Protein AF-A0A2D6BMV2-F1 (afdb_monomer_lite)

Radius of gyration: 18.91 Å; chains: 1; bounding box: 47×39×54 Å

Structure (mmCIF, N/CA/C/O backbone):
data_AF-A0A2D6BMV2-F1
#
_entry.id   AF-A0A2D6BMV2-F1
#
loop_
_atom_site.group_PDB
_atom_site.id
_atom_site.type_symbol
_atom_site.label_atom_id
_atom_site.label_alt_id
_atom_site.label_comp_id
_atom_site.label_asym_id
_atom_site.label_entity_id
_atom_site.label_seq_id
_atom_site.pdbx_PDB_ins_code
_atom_site.Cartn_x
_atom_site.Cartn_y
_atom_site.Cartn_z
_atom_site.occupancy
_atom_site.B_iso_or_equiv
_atom_site.auth_seq_id
_atom_site.auth_comp_id
_atom_site.auth_asym_id
_atom_site.auth_atom_id
_atom_site.pdbx_PDB_model_num
ATOM 1 N N . GLY A 1 1 ? 9.378 6.568 17.023 1.00 43.62 1 GLY A N 1
ATOM 2 C CA . GLY A 1 1 ? 9.542 7.477 15.871 1.00 43.62 1 GLY A CA 1
ATOM 3 C C . GLY A 1 1 ? 8.649 6.983 14.757 1.00 43.62 1 GLY A C 1
ATOM 4 O O . GLY A 1 1 ? 8.455 5.781 14.683 1.00 43.62 1 GLY A O 1
ATOM 5 N N . ARG A 1 2 ? 8.070 7.875 13.949 1.00 61.19 2 ARG A N 1
ATOM 6 C CA . ARG A 1 2 ? 7.284 7.485 12.769 1.00 61.19 2 ARG A CA 1
ATOM 7 C C . ARG A 1 2 ? 8.249 7.359 11.594 1.00 61.19 2 ARG A C 1
ATOM 9 O O . ARG A 1 2 ? 8.767 8.367 11.129 1.00 61.19 2 ARG A O 1
ATOM 16 N N . VAL A 1 3 ? 8.564 6.134 11.198 1.00 57.06 3 VAL A N 1
ATOM 17 C CA . VAL A 1 3 ? 9.400 5.813 10.037 1.00 57.06 3 VAL A CA 1
ATOM 18 C C . VAL A 1 3 ? 8.526 5.338 8.877 1.00 57.06 3 VAL A C 1
ATOM 20 O O . VAL A 1 3 ? 7.825 4.341 8.994 1.00 57.06 3 VAL A O 1
ATOM 23 N N . VAL A 1 4 ? 8.571 6.042 7.753 1.00 62.09 4 VAL A N 1
ATOM 24 C CA . VAL A 1 4 ? 8.288 5.435 6.449 1.00 62.09 4 VAL A CA 1
ATOM 25 C C . VAL A 1 4 ? 9.655 5.241 5.818 1.00 62.09 4 VAL A C 1
ATOM 27 O O . VAL A 1 4 ? 10.424 6.199 5.716 1.00 62.09 4 VAL A O 1
ATOM 30 N N . GLY A 1 5 ? 9.994 3.998 5.508 1.00 63.62 5 GLY A N 1
ATOM 31 C CA . GLY A 1 5 ? 11.299 3.630 4.977 1.00 63.62 5 GLY A CA 1
ATOM 32 C C . GLY A 1 5 ? 11.117 2.851 3.691 1.00 63.62 5 GLY A C 1
ATOM 33 O O . GLY A 1 5 ? 10.251 1.984 3.610 1.00 63.62 5 GLY A O 1
ATOM 34 N N . GLY A 1 6 ? 11.926 3.161 2.689 1.00 76.69 6 GLY A N 1
ATOM 35 C CA . GLY A 1 6 ? 11.879 2.446 1.431 1.00 76.69 6 GLY A CA 1
ATOM 36 C C . GLY A 1 6 ? 13.080 2.733 0.551 1.00 76.69 6 GLY A C 1
ATOM 37 O O . GLY A 1 6 ? 13.822 3.695 0.761 1.00 76.69 6 GLY A O 1
ATOM 38 N N . GLN A 1 7 ? 13.262 1.867 -0.432 1.00 82.38 7 GLN A N 1
ATOM 39 C CA . GLN A 1 7 ? 14.194 2.019 -1.534 1.00 82.38 7 GLN A CA 1
ATOM 40 C C . GLN A 1 7 ? 13.343 2.276 -2.781 1.00 82.38 7 GLN A C 1
ATOM 42 O O . GLN A 1 7 ? 12.650 1.381 -3.258 1.00 82.38 7 GLN A O 1
ATOM 47 N N . GLY A 1 8 ? 13.303 3.534 -3.230 1.00 87.06 8 GLY A N 1
ATOM 48 C CA . GLY A 1 8 ? 12.463 3.988 -4.347 1.00 87.06 8 GLY A CA 1
ATOM 49 C C . GLY A 1 8 ? 10.998 4.258 -3.975 1.00 87.06 8 GLY A C 1
ATOM 50 O O . GLY A 1 8 ? 10.465 5.298 -4.352 1.00 87.06 8 GLY A O 1
ATOM 51 N N . ILE A 1 9 ? 10.365 3.378 -3.197 1.00 93.50 9 ILE A N 1
ATOM 52 C CA . ILE A 1 9 ? 8.939 3.483 -2.850 1.00 93.50 9 ILE A CA 1
ATOM 53 C C . ILE A 1 9 ? 8.700 4.448 -1.683 1.00 93.50 9 ILE A C 1
ATOM 55 O O . ILE A 1 9 ? 9.350 4.377 -0.637 1.00 93.50 9 ILE A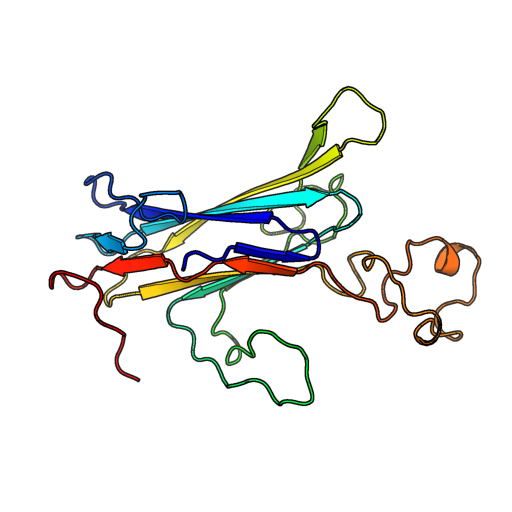 O 1
ATOM 59 N N . TYR A 1 10 ? 7.686 5.296 -1.839 1.00 93.81 10 TYR A N 1
ATOM 60 C CA . TYR A 1 10 ? 7.053 6.071 -0.783 1.00 93.81 10 TYR A CA 1
ATOM 61 C C . TYR A 1 10 ? 5.624 5.565 -0.556 1.00 93.81 10 TYR A C 1
ATOM 63 O O . TYR A 1 10 ? 4.769 5.685 -1.431 1.00 93.81 10 TYR A O 1
ATOM 71 N N . VAL A 1 11 ? 5.364 5.006 0.627 1.00 94.94 11 VAL A N 1
ATOM 72 C CA . VAL A 1 11 ? 4.049 4.483 1.017 1.00 94.94 11 VAL A CA 1
ATOM 73 C C . VAL A 1 11 ? 3.474 5.293 2.178 1.00 94.94 11 VAL A C 1
ATOM 75 O O . VAL A 1 11 ? 4.155 5.575 3.165 1.00 94.94 11 VAL A O 1
ATOM 78 N N . GLN A 1 12 ? 2.209 5.675 2.060 1.00 94.69 12 GLN A N 1
ATOM 79 C CA . GLN A 1 12 ? 1.428 6.310 3.115 1.00 94.69 12 GLN A CA 1
ATOM 80 C C . GLN A 1 12 ? 0.201 5.459 3.404 1.00 94.69 12 GLN A C 1
ATOM 82 O O . GLN A 1 12 ? -0.412 4.916 2.487 1.00 94.69 12 GLN A O 1
ATOM 87 N N . THR A 1 13 ? -0.177 5.380 4.674 1.00 96.56 13 THR A N 1
ATOM 88 C CA . THR A 1 13 ? -1.376 4.664 5.103 1.00 96.56 13 THR A CA 1
ATOM 89 C C . THR A 1 13 ? -2.216 5.513 6.037 1.00 96.56 13 THR A C 1
ATOM 91 O O . THR A 1 13 ? -1.688 6.342 6.791 1.00 96.56 13 THR A O 1
ATOM 94 N N . ARG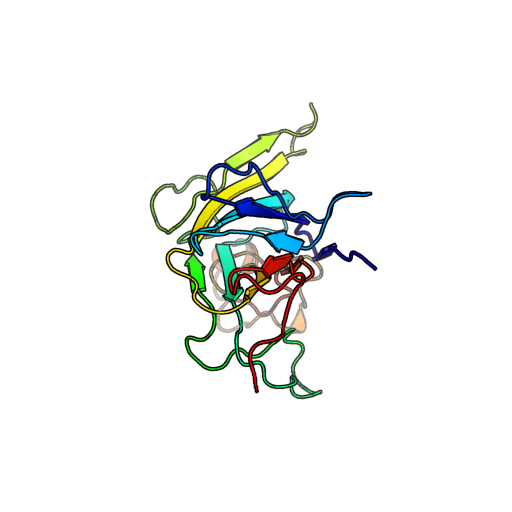 A 1 14 ? -3.530 5.293 5.983 1.00 97.81 14 ARG A N 1
ATOM 95 C CA . ARG A 1 14 ? -4.497 5.799 6.955 1.00 97.81 14 ARG A CA 1
ATOM 96 C C . ARG A 1 14 ? -5.486 4.698 7.315 1.00 97.81 14 ARG A C 1
ATOM 98 O O . ARG A 1 14 ? -5.904 3.954 6.435 1.00 97.81 14 ARG A O 1
ATOM 105 N N . LEU A 1 15 ? -5.891 4.629 8.577 1.00 97.81 15 LEU A N 1
ATOM 106 C CA . LEU A 1 15 ? -7.071 3.870 8.990 1.00 97.81 15 LEU A CA 1
ATOM 107 C C . LEU A 1 15 ? -8.219 4.841 9.224 1.00 97.81 15 LEU A C 1
ATOM 109 O O . LEU A 1 15 ? -8.039 5.830 9.935 1.00 97.81 15 LEU A O 1
ATOM 113 N N . LEU A 1 16 ? -9.383 4.555 8.652 1.00 98.25 16 LEU A N 1
ATOM 114 C CA . LEU A 1 16 ? -10.596 5.348 8.822 1.00 98.25 16 LEU A CA 1
ATOM 115 C C . LEU A 1 16 ? -11.663 4.522 9.539 1.00 98.25 16 LEU A C 1
ATOM 117 O O . LEU A 1 16 ? -12.031 3.450 9.061 1.00 98.25 16 LEU A O 1
ATOM 121 N N . ALA A 1 17 ? -12.192 5.023 10.655 1.00 97.50 17 ALA A N 1
ATOM 122 C CA . ALA A 1 17 ? -13.299 4.375 11.353 1.00 97.50 17 ALA A CA 1
ATOM 123 C C . ALA A 1 17 ? -14.597 4.456 10.535 1.00 97.50 17 ALA A C 1
ATOM 125 O O . ALA A 1 17 ? -14.988 5.526 10.065 1.00 97.50 17 ALA A O 1
ATOM 126 N N . GLN A 1 18 ? -15.303 3.329 10.425 1.00 97.38 18 GLN A N 1
ATOM 127 C CA . GLN A 1 18 ? -16.574 3.212 9.698 1.00 97.38 18 GLN A CA 1
ATOM 128 C C . GLN A 1 18 ? -17.793 3.212 10.639 1.00 97.38 18 GLN A C 1
ATOM 130 O O . GLN A 1 18 ? -18.875 2.744 10.283 1.00 97.38 18 GLN A O 1
ATOM 135 N N . ASP A 1 19 ? -17.643 3.719 11.862 1.00 95.00 19 ASP A N 1
ATOM 136 C CA . ASP A 1 19 ? -18.703 3.810 12.876 1.00 95.00 19 ASP A CA 1
ATOM 137 C C . ASP A 1 19 ? -19.396 5.184 12.931 1.00 95.00 19 ASP A C 1
ATOM 139 O O . ASP A 1 19 ? -20.270 5.421 13.763 1.00 95.00 19 ASP A O 1
ATOM 143 N N . GLY A 1 20 ? -19.026 6.092 12.024 1.00 94.94 20 GLY A N 1
ATOM 144 C CA . GLY A 1 20 ? -19.555 7.455 11.958 1.00 94.94 20 GLY A CA 1
ATOM 145 C C . GLY A 1 20 ? -18.856 8.453 12.886 1.00 94.94 20 GLY A C 1
ATOM 146 O O . GLY A 1 20 ? -19.209 9.632 12.859 1.00 94.94 20 GLY A O 1
ATOM 147 N N . SER A 1 21 ? -17.850 8.030 13.661 1.00 94.88 21 SER A N 1
ATOM 148 C CA . SER A 1 21 ? -17.039 8.927 14.500 1.00 94.88 21 SER A CA 1
ATOM 149 C C . SER A 1 21 ? -16.160 9.886 13.689 1.00 94.88 21 SER A C 1
ATOM 151 O O . SER A 1 21 ? -15.806 10.960 14.173 1.00 94.88 21 SER A O 1
ATOM 153 N N . GLY A 1 22 ? -15.796 9.498 12.461 1.00 95.12 22 GLY A N 1
ATOM 154 C CA . GLY A 1 22 ? -14.794 10.198 11.657 1.00 95.12 22 GLY A CA 1
ATOM 155 C C . GLY A 1 22 ? -13.364 10.031 12.183 1.00 95.12 22 GLY A C 1
ATOM 156 O O . GLY A 1 22 ? -12.501 10.835 11.835 1.00 95.12 22 GLY A O 1
ATOM 157 N N . GLY A 1 23 ? -13.115 9.029 13.036 1.00 96.44 23 GLY A N 1
ATOM 158 C CA . GLY A 1 23 ? -11.787 8.713 13.556 1.00 96.44 23 GLY A CA 1
ATOM 159 C C . GLY A 1 23 ? -10.799 8.355 12.445 1.00 96.44 23 GLY A C 1
ATOM 160 O O . GLY A 1 23 ? -11.143 7.634 11.506 1.00 96.44 23 GLY A O 1
ATOM 161 N N . ILE A 1 24 ? -9.570 8.869 12.554 1.00 97.69 24 ILE A N 1
ATOM 162 C CA . ILE A 1 24 ? -8.486 8.623 11.599 1.00 97.69 24 ILE A CA 1
ATOM 163 C C . ILE A 1 24 ? -7.189 8.346 12.360 1.00 97.69 24 ILE A C 1
ATOM 165 O O . ILE A 1 24 ? -6.798 9.136 13.224 1.00 97.69 24 ILE A O 1
ATOM 169 N N . ALA A 1 25 ? -6.501 7.272 11.980 1.00 97.00 25 ALA A N 1
ATOM 170 C CA . ALA A 1 25 ? -5.098 7.057 12.309 1.00 97.00 25 ALA A CA 1
ATOM 171 C C . ALA A 1 25 ? -4.229 7.235 11.060 1.00 97.00 25 ALA A C 1
ATOM 173 O O . ALA A 1 25 ? -4.577 6.743 9.991 1.00 97.00 25 ALA A O 1
ATOM 174 N N . ASP A 1 26 ? -3.091 7.914 11.185 1.00 95.69 26 ASP A N 1
ATOM 175 C CA . ASP A 1 26 ? -2.125 8.137 10.115 1.00 95.69 26 ASP A CA 1
ATOM 176 C C . ASP A 1 26 ? -0.696 8.380 10.646 1.00 95.69 26 ASP A C 1
ATOM 178 O O . ASP A 1 26 ? -0.424 8.467 11.848 1.00 95.69 26 ASP A O 1
ATOM 182 N N . LEU A 1 27 ? 0.256 8.487 9.716 1.00 91.94 27 LEU A N 1
ATOM 183 C CA . LEU A 1 27 ? 1.671 8.731 10.013 1.00 91.94 27 LEU A CA 1
ATOM 184 C C . LEU A 1 27 ? 2.108 10.190 9.794 1.00 91.94 27 LEU A C 1
ATOM 186 O O . LEU A 1 27 ? 3.309 10.470 9.770 1.00 91.94 27 LEU A O 1
ATOM 190 N N . THR A 1 28 ? 1.173 11.132 9.644 1.00 90.94 28 THR A N 1
ATOM 191 C CA . THR A 1 28 ? 1.490 12.556 9.449 1.00 90.94 28 THR A CA 1
ATOM 192 C C . THR A 1 28 ? 2.129 13.163 10.697 1.00 90.94 28 THR A C 1
ATOM 194 O O . THR A 1 28 ? 2.118 12.579 11.781 1.00 90.94 28 THR A O 1
ATOM 197 N N . LEU A 1 29 ? 2.719 14.354 10.584 1.00 88.00 29 LEU A N 1
ATOM 198 C CA . LEU A 1 29 ? 3.247 15.047 11.756 1.00 88.00 29 LEU A CA 1
ATOM 199 C C . LEU A 1 29 ? 2.086 15.502 12.655 1.00 88.00 29 LEU A C 1
ATOM 201 O O . LEU A 1 29 ? 1.315 16.376 12.276 1.00 88.00 29 LEU A O 1
ATOM 205 N N . GLY A 1 30 ? 1.989 14.931 13.857 1.00 88.44 30 GLY A N 1
ATOM 206 C CA . GLY A 1 30 ? 0.943 15.267 14.829 1.00 88.44 30 GLY A CA 1
ATOM 207 C C . GLY A 1 30 ? -0.350 14.450 14.716 1.00 88.44 30 GLY A C 1
ATOM 208 O O . GLY A 1 30 ? -1.177 14.559 15.615 1.00 88.44 30 GLY A O 1
ATOM 209 N N . GLY A 1 31 ? -0.506 13.599 13.691 1.00 89.88 31 GLY A N 1
ATOM 210 C CA . GLY A 1 31 ? -1.629 12.650 13.592 1.00 89.88 31 GLY A CA 1
ATOM 211 C C . GLY A 1 31 ? -1.638 11.605 14.716 1.00 89.88 31 GLY A C 1
ATOM 212 O O . GLY A 1 31 ? -0.653 11.486 15.446 1.00 89.88 31 GLY A O 1
ATOM 213 N N . SER A 1 32 ? -2.715 10.839 14.875 1.00 94.12 32 SER A N 1
ATOM 214 C CA . SER A 1 32 ? -2.753 9.679 15.784 1.00 94.12 32 SER A CA 1
ATOM 215 C C . SER A 1 32 ? -2.323 8.420 15.037 1.00 94.12 32 SER A C 1
ATOM 217 O O . SER A 1 32 ? -2.634 8.299 13.865 1.00 94.12 32 SER A O 1
ATOM 219 N N . THR A 1 33 ? -1.644 7.469 15.680 1.00 95.50 33 THR A N 1
ATOM 220 C CA . THR A 1 33 ? -1.449 6.123 15.095 1.00 95.50 33 THR A CA 1
ATOM 221 C C . THR A 1 33 ? -2.545 5.144 15.504 1.00 95.50 33 THR A C 1
ATOM 223 O O . THR A 1 33 ? -2.515 4.004 15.066 1.00 95.50 33 THR A O 1
ATOM 226 N N . ASP A 1 34 ? -3.473 5.582 16.347 1.00 95.81 34 ASP A N 1
ATOM 227 C CA . ASP A 1 34 ? -4.566 4.800 16.917 1.00 95.81 34 ASP A CA 1
ATOM 228 C C . ASP A 1 34 ? -5.902 5.400 16.459 1.00 95.81 34 ASP A C 1
ATOM 230 O O . ASP A 1 34 ? -6.064 6.631 16.472 1.00 95.81 34 ASP A O 1
ATOM 234 N N . VAL A 1 35 ? -6.817 4.542 16.014 1.00 96.62 35 VAL A N 1
ATOM 235 C CA . VAL A 1 35 ? -8.204 4.878 15.718 1.00 96.62 35 VAL A CA 1
ATOM 236 C C . VAL A 1 35 ? -9.138 3.951 16.490 1.00 96.62 35 VAL A C 1
ATOM 238 O O . VAL A 1 35 ? -9.043 2.731 16.391 1.00 96.62 35 VAL A O 1
ATOM 241 N N . THR A 1 36 ? -10.102 4.535 17.196 1.00 96.69 36 THR A N 1
ATOM 242 C CA . THR A 1 36 ? -11.185 3.775 17.823 1.00 96.69 36 THR A CA 1
ATOM 243 C C . THR A 1 36 ? -12.316 3.540 16.820 1.00 96.69 36 THR A C 1
ATOM 245 O O . THR A 1 36 ? -12.751 4.484 16.154 1.00 96.69 36 THR A O 1
ATOM 248 N N . SER A 1 37 ? -12.827 2.309 16.731 1.00 96.38 37 SER A N 1
ATOM 249 C CA . SER A 1 37 ? -14.023 1.969 15.951 1.00 96.38 37 SER A CA 1
ATOM 250 C C . SER A 1 37 ? -14.991 1.109 16.760 1.00 96.38 37 SER A C 1
ATOM 252 O O . SER A 1 37 ? -14.754 -0.065 17.032 1.00 96.38 37 SER A O 1
ATOM 254 N N . THR A 1 38 ? -16.137 1.688 17.109 1.00 95.44 38 THR A N 1
ATOM 255 C CA . THR A 1 38 ? -17.142 1.059 17.985 1.00 95.44 38 THR A CA 1
ATOM 256 C C . THR A 1 38 ? -17.950 -0.056 17.323 1.00 95.44 38 THR A C 1
ATOM 258 O O . THR A 1 38 ? -18.625 -0.819 18.013 1.00 95.44 38 THR A O 1
ATOM 261 N N . ASN A 1 39 ? -17.907 -0.164 15.993 1.00 95.12 39 ASN A N 1
ATOM 262 C CA . ASN A 1 39 ? -18.558 -1.241 15.245 1.00 95.12 39 ASN A CA 1
ATOM 263 C C . ASN A 1 39 ? -17.564 -2.270 14.682 1.00 95.12 39 ASN A C 1
ATOM 265 O O . ASN A 1 39 ? -17.981 -3.151 13.929 1.00 95.12 39 ASN A O 1
ATOM 269 N N . GLY A 1 40 ? -16.274 -2.148 15.019 1.00 95.25 40 GLY A N 1
ATOM 270 C CA . GLY A 1 40 ? -15.216 -3.037 14.541 1.00 95.25 40 GLY A CA 1
ATOM 271 C C . GLY A 1 40 ? -14.906 -2.913 13.049 1.00 95.25 40 GLY A C 1
ATOM 272 O O . GLY A 1 40 ? -14.216 -3.769 12.502 1.00 95.25 40 GLY A O 1
ATOM 273 N N . ASN A 1 41 ? -15.417 -1.886 12.366 1.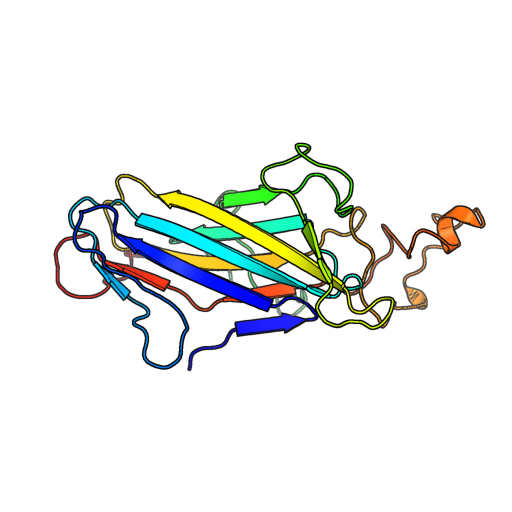00 97.56 41 ASN A N 1
ATOM 274 C CA . ASN A 1 41 ? -15.175 -1.677 10.942 1.00 97.56 41 ASN A CA 1
ATOM 275 C C . ASN A 1 41 ? -14.182 -0.529 10.738 1.00 97.56 41 ASN A C 1
ATOM 277 O O . ASN A 1 41 ? -14.376 0.575 11.265 1.00 97.56 41 ASN A O 1
ATOM 281 N N . VAL A 1 42 ? -13.145 -0.773 9.942 1.00 98.00 42 VAL A N 1
ATOM 282 C CA . VAL A 1 42 ? -12.163 0.234 9.529 1.00 98.00 42 VAL A CA 1
ATOM 283 C C . VAL A 1 42 ? -11.804 0.056 8.057 1.00 98.00 42 VAL A C 1
ATOM 285 O O . VAL A 1 42 ? -11.733 -1.067 7.563 1.00 98.00 42 VAL A O 1
ATOM 288 N N . ASP A 1 43 ? -11.533 1.160 7.372 1.00 98.50 43 ASP A N 1
ATOM 289 C CA . ASP A 1 43 ? -10.949 1.143 6.030 1.00 98.50 43 ASP A CA 1
ATOM 290 C C . ASP A 1 43 ? -9.457 1.458 6.127 1.00 98.50 43 ASP A C 1
ATOM 292 O O . ASP A 1 43 ? -9.075 2.481 6.699 1.00 98.50 43 ASP A O 1
ATOM 296 N N . LEU A 1 44 ? -8.613 0.599 5.556 1.00 98.44 44 LEU A N 1
ATOM 297 C CA . LEU A 1 44 ? -7.191 0.867 5.373 1.00 98.44 44 LEU A CA 1
ATOM 298 C C . LEU A 1 44 ? -6.977 1.494 3.995 1.00 98.44 44 LEU A C 1
ATOM 300 O O . LEU A 1 44 ? -7.005 0.812 2.973 1.00 98.44 44 LEU A O 1
ATOM 304 N N . GLU A 1 45 ? -6.751 2.802 3.976 1.00 98.50 45 GLU A N 1
ATOM 305 C CA . GLU A 1 45 ? -6.354 3.536 2.779 1.00 98.50 45 GLU A CA 1
ATOM 306 C C . GLU A 1 45 ? -4.833 3.477 2.632 1.00 98.50 45 GLU A C 1
ATOM 308 O O . GLU A 1 45 ? -4.091 3.850 3.544 1.00 98.50 45 GLU A O 1
ATOM 313 N N . ILE A 1 46 ? -4.371 3.021 1.474 1.00 98.25 46 ILE A N 1
ATOM 314 C CA . ILE A 1 46 ? -2.965 2.850 1.126 1.00 98.25 46 ILE A CA 1
ATOM 315 C C . ILE A 1 46 ? -2.695 3.691 -0.109 1.00 98.25 46 ILE A C 1
ATOM 317 O O . ILE A 1 46 ? -3.308 3.489 -1.154 1.00 98.25 46 ILE A O 1
ATOM 321 N N . ARG A 1 47 ? -1.743 4.612 -0.007 1.00 97.69 47 ARG A N 1
ATOM 322 C CA . ARG A 1 47 ? -1.240 5.372 -1.145 1.00 97.69 47 ARG A CA 1
ATOM 323 C C . ARG A 1 47 ? 0.212 5.022 -1.383 1.00 97.69 47 ARG A C 1
ATOM 325 O O . ARG A 1 47 ? 1.034 5.130 -0.473 1.00 97.69 47 ARG A O 1
ATOM 332 N N . VAL A 1 48 ? 0.530 4.669 -2.619 1.00 97.31 48 VAL A N 1
ATOM 333 C CA . VAL A 1 48 ? 1.891 4.324 -3.019 1.00 97.31 48 VAL A CA 1
ATOM 334 C C . VAL A 1 48 ? 2.339 5.247 -4.134 1.00 97.31 48 VAL A C 1
ATOM 336 O O . VAL A 1 48 ? 1.607 5.507 -5.087 1.00 97.31 48 VAL A O 1
ATOM 339 N N . GLN A 1 49 ? 3.562 5.743 -4.001 1.00 96.44 49 GLN A N 1
ATOM 340 C CA . GLN A 1 49 ? 4.256 6.506 -5.020 1.00 96.44 49 GLN A CA 1
ATOM 341 C C . GLN A 1 49 ? 5.651 5.935 -5.219 1.00 96.44 49 GLN A C 1
ATOM 343 O O . GLN A 1 49 ? 6.342 5.629 -4.250 1.00 96.44 49 GLN A O 1
ATOM 348 N N . ALA A 1 50 ? 6.096 5.845 -6.463 1.00 94.88 50 ALA A N 1
ATOM 349 C CA . ALA A 1 50 ? 7.458 5.438 -6.779 1.00 94.88 50 ALA A CA 1
ATOM 350 C C . ALA A 1 50 ? 7.939 6.152 -8.044 1.00 94.88 50 ALA A C 1
ATOM 352 O O . ALA A 1 50 ? 7.130 6.449 -8.921 1.00 94.88 50 ALA A O 1
ATOM 353 N N . PRO A 1 51 ? 9.235 6.452 -8.192 1.00 92.56 51 PRO A N 1
ATOM 354 C CA . PRO A 1 51 ? 9.760 6.825 -9.496 1.00 92.56 51 PRO A CA 1
ATOM 355 C C . PRO A 1 51 ? 9.592 5.656 -10.480 1.00 92.56 51 PRO A C 1
ATOM 357 O O . PRO A 1 51 ? 9.599 4.495 -10.079 1.00 92.56 51 PRO A O 1
ATOM 360 N N . THR A 1 52 ? 9.484 5.947 -11.776 1.00 91.88 52 THR A N 1
ATOM 361 C CA . THR A 1 52 ? 9.231 4.923 -12.812 1.00 91.88 52 THR A CA 1
ATOM 362 C C . THR A 1 52 ? 10.325 3.858 -12.940 1.00 91.88 52 THR A C 1
ATOM 364 O O . THR A 1 52 ? 10.058 2.780 -13.451 1.00 91.88 52 THR A O 1
ATOM 367 N N . TRP A 1 53 ? 11.539 4.118 -12.445 1.00 88.88 53 TRP A N 1
ATOM 368 C CA . TRP A 1 53 ? 12.634 3.139 -12.397 1.00 88.88 53 TRP A CA 1
ATOM 369 C C . TRP A 1 53 ? 12.582 2.194 -11.181 1.00 88.88 53 TRP A C 1
ATOM 371 O O . TRP A 1 53 ? 13.426 1.310 -11.065 1.00 88.88 53 TRP A O 1
ATOM 381 N N . ALA A 1 54 ? 11.628 2.385 -10.265 1.00 91.81 54 ALA A N 1
ATOM 382 C CA . ALA A 1 54 ? 11.408 1.569 -9.069 1.00 91.81 54 ALA A CA 1
ATOM 383 C C . ALA A 1 54 ? 9.977 1.005 -9.070 1.00 91.81 54 ALA A C 1
ATOM 385 O O . ALA A 1 54 ? 9.200 1.258 -8.147 1.00 91.81 54 ALA A O 1
ATOM 386 N N . ALA A 1 55 ? 9.621 0.289 -10.138 1.00 93.06 55 ALA A N 1
ATOM 387 C CA . ALA A 1 55 ? 8.285 -0.271 -10.323 1.00 93.06 55 ALA A CA 1
ATOM 388 C C . ALA A 1 55 ? 7.935 -1.326 -9.264 1.00 93.06 55 ALA A C 1
ATOM 390 O O . ALA A 1 55 ? 8.795 -2.075 -8.806 1.00 93.06 55 ALA A O 1
ATOM 391 N N . PHE A 1 56 ? 6.665 -1.379 -8.879 1.00 94.94 56 PHE A N 1
ATOM 392 C CA . PHE A 1 56 ? 6.144 -2.298 -7.874 1.00 94.94 56 PHE A CA 1
ATOM 393 C C . PHE A 1 56 ? 4.834 -2.901 -8.364 1.00 94.94 56 PHE A C 1
ATOM 395 O O . PHE A 1 56 ? 4.084 -2.229 -9.061 1.00 94.94 56 PHE A O 1
ATOM 402 N N . ASP A 1 57 ? 4.556 -4.128 -7.949 1.00 95.94 57 ASP A N 1
ATOM 403 C CA . ASP A 1 57 ? 3.367 -4.888 -8.348 1.00 95.94 57 ASP A CA 1
ATOM 404 C C . ASP A 1 57 ? 2.663 -5.548 -7.163 1.00 95.94 57 ASP A C 1
ATOM 406 O O . ASP A 1 57 ? 1.613 -6.157 -7.322 1.00 95.94 57 ASP A O 1
ATOM 410 N N . THR A 1 58 ? 3.229 -5.444 -5.959 1.00 95.81 58 THR A N 1
ATOM 411 C CA . THR A 1 58 ? 2.737 -6.178 -4.797 1.00 95.81 58 THR A CA 1
ATOM 412 C C . THR A 1 58 ? 2.547 -5.254 -3.605 1.00 95.81 58 THR A C 1
ATOM 414 O O . THR A 1 58 ? 3.477 -4.553 -3.194 1.00 95.81 58 THR A O 1
ATOM 417 N N . ILE A 1 59 ? 1.365 -5.315 -2.990 1.00 96.12 59 ILE A N 1
ATOM 418 C CA . ILE A 1 59 ? 1.060 -4.712 -1.688 1.00 96.12 59 ILE A CA 1
ATOM 419 C C . ILE A 1 59 ? 0.696 -5.838 -0.718 1.00 96.12 59 ILE A C 1
ATOM 421 O O . ILE A 1 59 ? -0.279 -6.555 -0.912 1.00 96.12 59 ILE A O 1
ATOM 425 N N . GLU A 1 60 ? 1.465 -5.984 0.353 1.00 94.38 60 GLU A N 1
ATOM 426 C CA . GLU A 1 60 ? 1.200 -6.925 1.437 1.00 94.38 60 GLU A CA 1
ATOM 427 C C . GLU A 1 60 ? 0.700 -6.175 2.673 1.00 94.38 60 GLU A C 1
ATOM 429 O O . GLU A 1 60 ? 1.315 -5.209 3.134 1.00 94.38 60 GLU A O 1
ATOM 434 N N . ILE A 1 61 ? -0.407 -6.645 3.239 1.00 94.94 61 ILE A N 1
ATOM 435 C CA . ILE A 1 61 ? -1.054 -6.074 4.416 1.00 94.94 61 ILE A CA 1
ATOM 436 C C . ILE A 1 61 ? -1.012 -7.106 5.534 1.00 94.94 61 ILE A C 1
ATOM 438 O O . ILE A 1 61 ? -1.563 -8.203 5.426 1.00 94.94 61 ILE A O 1
ATOM 442 N N . TYR A 1 62 ? -0.373 -6.728 6.630 1.00 92.75 62 TYR A N 1
ATOM 443 C CA . TYR A 1 62 ? -0.206 -7.546 7.818 1.00 92.75 62 TYR A CA 1
ATOM 444 C C . TYR A 1 62 ? -1.154 -7.030 8.892 1.00 92.75 62 TYR A C 1
ATOM 446 O O . TYR A 1 62 ? -0.972 -5.910 9.365 1.00 92.75 62 TYR A O 1
ATOM 454 N N . ALA A 1 63 ? -2.138 -7.843 9.274 1.00 92.88 63 ALA A N 1
ATOM 455 C CA . ALA A 1 63 ? -3.116 -7.528 10.311 1.00 92.88 63 ALA A CA 1
ATOM 456 C C . ALA A 1 63 ? -3.021 -8.572 11.428 1.00 92.88 63 ALA A C 1
ATOM 458 O O . ALA A 1 63 ? -3.366 -9.733 11.208 1.00 92.88 63 ALA A O 1
ATOM 459 N N . ASN A 1 64 ? -2.488 -8.198 12.597 1.00 90.38 64 ASN A N 1
ATOM 460 C CA . ASN A 1 64 ? -2.187 -9.143 13.688 1.00 90.38 64 ASN A CA 1
ATOM 461 C C . ASN A 1 64 ? -1.401 -10.394 13.234 1.00 90.38 64 ASN A C 1
ATOM 463 O O . ASN A 1 64 ? -1.533 -11.482 13.794 1.00 90.38 64 ASN A O 1
ATOM 467 N N . ALA A 1 65 ? -0.584 -10.247 12.190 1.00 85.38 65 ALA A N 1
ATOM 468 C CA . ALA A 1 65 ? 0.080 -11.362 11.542 1.00 85.38 65 ALA A CA 1
ATOM 469 C C . ALA A 1 65 ? 1.179 -11.951 12.438 1.00 85.38 65 ALA A C 1
ATOM 471 O O . ALA A 1 65 ? 2.064 -11.236 12.914 1.00 85.38 65 ALA A O 1
ATOM 472 N N . ALA A 1 66 ? 1.180 -13.276 12.609 1.00 77.31 66 ALA A N 1
ATOM 473 C CA . ALA A 1 66 ? 2.316 -13.965 13.208 1.00 77.31 66 ALA A CA 1
ATOM 474 C C . ALA A 1 66 ? 3.553 -13.775 12.315 1.00 77.31 66 ALA A C 1
ATOM 476 O O . ALA A 1 66 ? 3.537 -14.133 11.131 1.00 77.31 66 ALA A O 1
ATOM 477 N N . THR A 1 67 ? 4.614 -13.210 12.889 1.00 67.38 67 THR A N 1
ATOM 478 C CA . THR A 1 67 ? 5.904 -13.016 12.221 1.00 67.38 67 THR A CA 1
ATOM 479 C C . THR A 1 67 ? 6.957 -13.890 12.889 1.00 67.38 67 THR A C 1
ATOM 481 O O . THR A 1 67 ? 7.000 -14.013 14.114 1.00 67.38 67 THR A O 1
ATOM 484 N N . THR A 1 68 ? 7.820 -14.514 12.092 1.00 64.75 68 THR A N 1
ATOM 485 C CA . THR A 1 68 ? 9.040 -15.137 12.614 1.00 64.75 68 THR A CA 1
ATOM 486 C C . THR A 1 68 ? 10.213 -14.181 12.419 1.00 64.75 68 THR A C 1
ATOM 488 O O . THR A 1 68 ? 10.340 -13.626 11.322 1.00 64.75 68 THR A O 1
ATOM 491 N N . PRO A 1 69 ? 11.082 -13.989 13.433 1.00 59.28 69 PRO A N 1
ATOM 492 C CA . PRO A 1 69 ? 12.328 -13.255 13.258 1.00 59.28 69 PRO A CA 1
ATOM 493 C C . PRO A 1 69 ? 13.093 -13.830 12.072 1.00 59.28 69 PRO A C 1
ATOM 495 O O . PRO A 1 69 ? 13.248 -15.048 11.962 1.00 59.28 69 PRO A O 1
ATOM 498 N N . VAL A 1 70 ? 13.520 -12.959 11.167 1.00 60.50 70 VAL A N 1
ATOM 499 C CA . VAL A 1 70 ? 14.177 -13.385 9.934 1.00 60.50 70 VAL A CA 1
ATOM 500 C C . VAL A 1 70 ? 15.554 -13.969 10.272 1.00 60.50 70 VAL A C 1
ATOM 502 O O . VAL A 1 70 ? 16.258 -13.468 11.152 1.00 60.50 70 VAL A O 1
ATOM 505 N N . ASP A 1 71 ? 15.913 -15.054 9.584 1.00 58.81 71 ASP A N 1
ATOM 506 C CA . ASP A 1 71 ? 17.253 -15.645 9.606 1.00 58.81 71 ASP A CA 1
ATOM 507 C C . ASP A 1 71 ? 18.302 -14.561 9.281 1.00 58.81 71 ASP A C 1
ATOM 509 O O . ASP A 1 71 ? 18.162 -13.895 8.255 1.00 58.81 71 ASP A O 1
ATOM 513 N N . PRO A 1 72 ? 19.363 -14.372 10.092 1.00 56.44 72 PRO A N 1
ATOM 514 C CA . PRO A 1 72 ? 20.416 -13.387 9.824 1.00 56.44 72 PRO A CA 1
ATOM 515 C C . PRO A 1 72 ? 21.105 -13.537 8.455 1.00 56.44 72 PRO A C 1
ATOM 517 O O . PRO A 1 72 ? 21.833 -12.632 8.048 1.00 56.44 72 PRO A O 1
ATOM 520 N N . LEU A 1 73 ? 20.907 -14.656 7.752 1.00 54.41 73 LEU A N 1
ATOM 521 C CA . LEU A 1 73 ? 21.420 -14.896 6.403 1.00 54.41 73 LEU A CA 1
ATOM 522 C C . LEU A 1 73 ? 20.481 -14.443 5.274 1.00 54.41 73 LEU A C 1
ATOM 524 O O . LEU A 1 73 ? 20.926 -14.388 4.130 1.00 54.41 73 LEU A O 1
ATOM 528 N N . ASN A 1 74 ? 19.220 -14.105 5.561 1.00 52.06 74 ASN A N 1
ATOM 529 C CA . ASN A 1 74 ? 18.241 -13.703 4.552 1.00 52.06 74 ASN A CA 1
ATOM 530 C C . ASN A 1 74 ? 17.747 -12.266 4.796 1.00 52.06 74 ASN A C 1
ATOM 532 O O . ASN A 1 74 ? 17.191 -11.984 5.851 1.00 52.06 74 ASN A O 1
ATOM 536 N N . PRO A 1 75 ? 17.882 -11.337 3.836 1.00 50.44 75 PRO A N 1
ATOM 537 C CA . PRO A 1 75 ? 17.523 -9.929 4.018 1.00 50.44 75 PRO A CA 1
ATOM 538 C C . PRO A 1 75 ? 16.016 -9.648 3.838 1.00 50.44 75 PRO A C 1
ATOM 540 O O . PRO A 1 75 ? 15.640 -8.599 3.315 1.00 50.44 75 PRO A O 1
ATOM 543 N N . TYR A 1 76 ? 15.132 -10.562 4.247 1.00 57.38 76 TYR A N 1
ATOM 544 C CA . TYR A 1 76 ? 13.690 -10.293 4.252 1.00 57.38 76 TYR A CA 1
ATOM 545 C C . TYR A 1 76 ? 13.320 -9.452 5.478 1.00 57.38 76 TYR A C 1
ATOM 547 O O . TYR A 1 76 ? 13.881 -9.633 6.553 1.00 57.38 76 TYR A O 1
ATOM 555 N N . LEU A 1 77 ? 12.382 -8.513 5.330 1.00 58.53 77 LEU A N 1
ATOM 556 C CA . LEU A 1 77 ? 11.965 -7.653 6.443 1.00 58.53 77 LEU A CA 1
ATOM 557 C C . LEU A 1 77 ? 11.134 -8.441 7.475 1.00 58.53 77 LEU A C 1
ATOM 559 O O . LEU A 1 77 ? 11.325 -8.284 8.678 1.00 58.53 77 LEU A O 1
ATOM 563 N N . PHE A 1 78 ? 10.263 -9.328 6.982 1.00 62.19 78 PHE A N 1
ATOM 564 C CA . PHE A 1 78 ? 9.468 -10.284 7.750 1.00 62.19 78 PHE A CA 1
ATOM 565 C C . PHE A 1 78 ? 9.274 -11.558 6.924 1.00 62.19 78 PHE A C 1
ATOM 567 O O . PHE A 1 78 ? 9.182 -11.494 5.699 1.00 62.19 78 PHE A O 1
ATOM 574 N N . VAL A 1 79 ? 9.174 -12.709 7.590 1.00 62.59 79 VAL A N 1
ATOM 575 C CA . VAL A 1 79 ? 8.589 -13.915 6.989 1.00 62.59 79 VAL A CA 1
ATOM 576 C C . VAL A 1 79 ? 7.220 -14.100 7.648 1.00 62.59 79 VAL A C 1
ATOM 578 O O . VAL A 1 79 ? 7.173 -14.523 8.810 1.00 62.59 79 VAL A O 1
ATOM 581 N N . PRO A 1 80 ? 6.110 -13.715 6.988 1.00 63.41 80 PRO A N 1
ATOM 582 C CA . PRO A 1 80 ? 4.789 -14.060 7.490 1.00 63.41 80 PRO A CA 1
ATOM 583 C C . PRO A 1 80 ? 4.651 -15.580 7.554 1.00 63.41 80 PRO A C 1
ATOM 585 O O . PRO A 1 80 ? 5.110 -16.297 6.660 1.00 63.41 80 PRO A O 1
ATOM 588 N N . ALA A 1 81 ? 3.968 -16.083 8.584 1.00 66.50 81 ALA A N 1
ATOM 589 C CA . ALA A 1 81 ? 3.383 -17.414 8.485 1.00 66.50 81 ALA A CA 1
ATOM 590 C C . ALA A 1 81 ? 2.539 -17.497 7.197 1.00 66.50 81 ALA A C 1
ATOM 592 O O . ALA A 1 81 ? 1.866 -16.536 6.829 1.00 66.50 81 ALA A O 1
ATOM 593 N N . ALA A 1 82 ? 2.581 -18.626 6.486 1.00 62.22 82 ALA A N 1
ATOM 594 C CA . ALA A 1 82 ? 1.853 -18.759 5.226 1.00 62.22 82 ALA A CA 1
ATOM 595 C C . ALA A 1 82 ? 0.369 -18.374 5.402 1.00 62.22 82 ALA A C 1
ATOM 597 O O . ALA A 1 82 ? -0.322 -18.938 6.251 1.00 62.22 82 ALA A O 1
ATOM 598 N N . GLY A 1 83 ? -0.096 -17.400 4.613 1.00 65.06 83 GLY A N 1
ATOM 599 C CA . GLY A 1 83 ? -1.466 -16.883 4.672 1.00 65.06 83 GLY A CA 1
ATOM 600 C C . GLY A 1 83 ? -1.756 -15.866 5.785 1.00 65.06 83 GLY A C 1
ATOM 601 O O . GLY A 1 83 ? -2.920 -15.527 5.972 1.00 65.06 83 GLY A O 1
ATOM 602 N N . SER A 1 84 ? -0.753 -15.371 6.522 1.00 77.19 84 SER A N 1
ATOM 603 C CA . SER A 1 84 ? -0.963 -14.351 7.566 1.00 77.19 84 SER A CA 1
ATOM 604 C C . SER A 1 84 ? -0.966 -12.907 7.054 1.00 77.19 84 SER A C 1
ATOM 606 O O . SER A 1 84 ? -1.276 -11.997 7.821 1.00 77.19 84 SER A O 1
ATOM 608 N N . ALA A 1 85 ? -0.657 -12.694 5.773 1.00 84.94 85 ALA A N 1
ATOM 609 C CA . ALA A 1 85 ? -0.773 -11.405 5.104 1.00 84.94 85 ALA A CA 1
ATOM 610 C C . ALA A 1 85 ? -1.833 -11.474 3.998 1.00 84.94 85 ALA A C 1
ATOM 612 O O . ALA A 1 85 ? -1.913 -12.463 3.264 1.00 84.94 85 ALA A O 1
ATOM 613 N N . GLN A 1 86 ? -2.618 -10.408 3.862 1.00 92.50 86 GLN A N 1
ATOM 614 C CA . GLN A 1 86 ? -3.413 -10.175 2.663 1.00 92.50 86 GLN A CA 1
ATOM 615 C C . GLN A 1 86 ? -2.488 -9.599 1.593 1.00 92.50 86 GLN A C 1
ATOM 617 O O . GLN A 1 86 ? -1.794 -8.616 1.840 1.00 92.50 86 GLN A O 1
ATOM 622 N N . VAL A 1 87 ? -2.469 -10.218 0.419 1.00 93.38 87 VAL A N 1
ATOM 623 C CA . VAL A 1 87 ? -1.626 -9.799 -0.702 1.00 93.38 87 VAL A CA 1
ATOM 624 C C . VAL A 1 87 ? -2.529 -9.259 -1.793 1.00 93.38 87 VAL A C 1
ATOM 626 O O . VAL A 1 87 ? -3.500 -9.919 -2.153 1.00 93.38 87 VAL A O 1
ATOM 629 N N . LEU A 1 88 ? -2.201 -8.070 -2.282 1.00 96.31 88 LEU A N 1
ATOM 630 C CA . LEU A 1 88 ? -2.773 -7.485 -3.481 1.00 96.31 88 LEU A CA 1
ATOM 631 C C . LEU A 1 88 ? -1.700 -7.492 -4.564 1.00 96.31 88 LEU A C 1
ATOM 633 O O . LEU A 1 88 ? -0.579 -7.034 -4.310 1.00 96.31 88 LEU A O 1
ATOM 637 N N . ALA A 1 89 ? -2.041 -8.003 -5.739 1.00 96.06 89 ALA A N 1
ATOM 638 C CA . ALA A 1 89 ? -1.154 -8.057 -6.893 1.00 96.06 89 ALA A CA 1
ATOM 639 C C . ALA A 1 89 ? -1.707 -7.189 -8.023 1.00 96.06 89 ALA A C 1
ATOM 641 O O . ALA A 1 89 ? -2.893 -7.253 -8.312 1.00 96.06 89 ALA A O 1
ATOM 642 N N . GLU A 1 90 ? -0.853 -6.398 -8.659 1.00 94.56 90 GLU A N 1
ATOM 643 C CA . GLU A 1 90 ? -1.190 -5.557 -9.814 1.00 94.56 90 GLU A CA 1
ATOM 644 C C . GLU A 1 90 ? -1.480 -6.408 -11.058 1.00 94.56 90 GLU A C 1
ATOM 646 O O . GLU A 1 90 ? -2.464 -6.174 -11.742 1.00 94.56 90 GLU A O 1
ATOM 651 N N . GLY A 1 91 ? -0.716 -7.490 -11.241 1.00 88.00 91 GLY A N 1
ATOM 652 C CA . GLY A 1 91 ? -0.834 -8.403 -12.381 1.00 88.00 91 GLY A CA 1
ATOM 653 C C . GLY A 1 91 ? 0.447 -8.417 -13.204 1.00 88.00 91 GLY A C 1
ATOM 654 O O . GLY A 1 91 ? 0.983 -9.495 -13.493 1.00 88.00 91 GLY A O 1
ATOM 655 N N . ASP A 1 92 ? 1.001 -7.238 -13.465 1.00 87.56 92 ASP A N 1
ATOM 656 C CA . ASP A 1 92 ? 2.322 -7.036 -14.032 1.00 87.56 92 ASP A CA 1
ATOM 657 C C . ASP A 1 92 ? 3.019 -5.811 -13.384 1.00 87.56 92 ASP A C 1
ATOM 659 O O . ASP A 1 92 ? 2.724 -5.427 -12.256 1.00 87.56 92 ASP A O 1
ATOM 663 N N . CYS A 1 93 ? 4.077 -5.279 -13.998 1.00 88.94 93 CYS A N 1
ATOM 664 C CA . CYS A 1 93 ? 4.746 -4.054 -13.528 1.00 88.94 93 CYS A CA 1
ATOM 665 C C . CYS A 1 93 ? 4.640 -2.925 -14.558 1.00 88.94 93 CYS A C 1
ATOM 667 O O . CYS A 1 93 ? 5.486 -2.022 -14.605 1.00 88.94 93 CYS A O 1
ATOM 669 N N . ASN A 1 94 ? 3.646 -3.003 -15.439 1.00 91.00 94 ASN A N 1
ATOM 670 C CA . ASN A 1 94 ? 3.469 -2.147 -16.592 1.00 91.00 94 ASN A CA 1
ATOM 671 C C . ASN A 1 94 ? 2.218 -1.268 -16.414 1.00 91.00 94 ASN A C 1
ATOM 673 O O . ASN A 1 94 ? 1.110 -1.701 -16.704 1.00 91.00 94 ASN A O 1
ATOM 677 N N . PRO A 1 95 ? 2.381 0.040 -16.136 1.00 90.88 95 PRO A N 1
ATOM 678 C CA . PRO A 1 95 ? 1.262 0.952 -15.867 1.00 90.88 95 PRO A CA 1
ATOM 679 C C . PRO A 1 95 ? 0.362 1.253 -17.086 1.00 90.88 95 PRO A C 1
ATOM 681 O O . PRO A 1 95 ? -0.473 2.157 -17.042 1.00 90.88 95 PRO A O 1
ATOM 684 N N . VAL A 1 96 ? 0.596 0.595 -18.224 1.00 92.50 96 VAL A N 1
ATOM 685 C CA . VAL A 1 96 ? -0.268 0.645 -19.411 1.00 92.50 96 VAL A CA 1
ATOM 686 C C . VAL A 1 96 ? -1.309 -0.476 -19.385 1.00 92.50 96 VAL A C 1
ATOM 688 O O . VAL A 1 96 ? -2.378 -0.311 -19.981 1.00 92.50 96 VAL A O 1
ATOM 691 N N . THR A 1 97 ? -0.998 -1.603 -18.744 1.00 91.06 97 THR A N 1
ATOM 692 C CA . THR A 1 97 ? -1.967 -2.667 -18.491 1.00 91.06 97 THR A CA 1
ATOM 693 C C . THR A 1 97 ? -2.899 -2.198 -17.375 1.00 91.06 97 THR A C 1
ATOM 695 O O . THR A 1 97 ? -2.477 -1.490 -16.467 1.00 91.06 97 THR A O 1
ATOM 698 N N . THR A 1 98 ? -4.197 -2.466 -17.508 1.00 92.19 98 THR A N 1
ATOM 699 C CA . THR A 1 98 ? -5.172 -2.152 -16.459 1.00 92.19 98 THR A CA 1
ATOM 700 C C . THR A 1 98 ? -6.179 -3.283 -16.316 1.00 92.19 98 THR A C 1
ATOM 702 O O . THR A 1 98 ? -6.578 -3.910 -17.307 1.00 92.19 98 THR A O 1
ATOM 705 N N . GLY A 1 99 ? -6.643 -3.509 -15.088 1.00 91.69 99 GLY A N 1
ATOM 706 C CA . GLY A 1 99 ? -7.643 -4.514 -14.736 1.00 91.69 99 GLY A CA 1
ATOM 707 C C . GLY A 1 99 ? -7.137 -5.957 -14.771 1.00 91.69 99 GLY A C 1
ATOM 708 O O . GLY A 1 99 ? -7.951 -6.875 -14.900 1.00 91.69 99 GLY A O 1
ATOM 709 N N . ASP A 1 100 ? -5.827 -6.169 -14.699 1.00 91.00 100 ASP A N 1
ATOM 710 C CA . ASP A 1 100 ? -5.164 -7.474 -14.660 1.00 91.00 100 ASP A CA 1
ATOM 711 C C . ASP A 1 100 ? -4.853 -7.979 -13.242 1.00 91.00 100 ASP A C 1
ATOM 713 O O . ASP A 1 100 ? -4.477 -9.144 -13.079 1.00 91.00 100 ASP A O 1
ATOM 717 N N . GLY A 1 101 ? -5.160 -7.178 -12.220 1.00 94.25 101 GLY A N 1
ATOM 718 C CA . GLY A 1 101 ? -5.073 -7.576 -10.819 1.00 94.25 101 GLY A CA 1
ATOM 719 C C . GLY A 1 101 ? -5.979 -6.779 -9.879 1.00 94.25 101 GLY A C 1
ATOM 720 O O . GLY A 1 101 ? -7.074 -6.341 -10.235 1.00 94.25 101 GLY A O 1
ATOM 721 N N . ASP A 1 102 ? -5.541 -6.665 -8.629 1.00 96.81 102 ASP A N 1
ATOM 722 C CA . ASP A 1 102 ? -6.263 -6.068 -7.504 1.00 96.81 102 ASP A CA 1
ATOM 723 C C . ASP A 1 102 ? -6.184 -4.531 -7.477 1.00 96.81 102 ASP A C 1
ATOM 725 O O . ASP A 1 102 ? -6.979 -3.877 -6.796 1.00 96.81 102 ASP A O 1
ATOM 729 N N . PHE A 1 103 ? -5.213 -3.945 -8.179 1.00 97.12 103 PHE A N 1
ATOM 730 C CA . PHE A 1 103 ? -5.038 -2.502 -8.325 1.00 97.12 103 PHE A CA 1
ATOM 731 C C . PHE A 1 103 ? -4.329 -2.178 -9.640 1.00 97.12 103 PHE A C 1
ATOM 733 O O . PHE A 1 103 ? -3.664 -3.039 -10.192 1.00 97.12 103 PHE A O 1
ATOM 740 N N . ASP A 1 104 ? -4.439 -0.924 -10.086 1.00 96.75 104 ASP A N 1
ATOM 741 C CA . ASP A 1 104 ? -3.750 -0.422 -11.278 1.00 96.75 104 ASP A CA 1
ATOM 742 C C . ASP A 1 104 ? -2.710 0.642 -10.895 1.00 96.75 104 ASP A C 1
ATOM 744 O O . ASP A 1 104 ? -2.893 1.409 -9.933 1.00 96.75 104 ASP A O 1
ATOM 748 N N . LEU A 1 105 ? -1.647 0.754 -11.690 1.00 96.38 105 LEU A N 1
ATOM 749 C CA . LEU A 1 105 ? -0.690 1.856 -11.612 1.00 96.38 105 LEU A CA 1
ATOM 750 C C . LEU A 1 105 ? -1.072 3.006 -12.548 1.00 96.38 105 LEU A C 1
ATOM 752 O O . LEU A 1 105 ? -1.459 2.817 -13.696 1.00 96.38 105 LEU A O 1
ATOM 756 N N . SER A 1 106 ? -0.874 4.241 -12.086 1.00 96.25 106 SER A N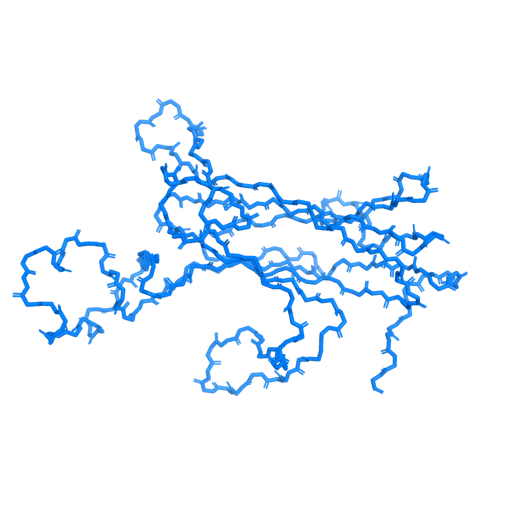 1
ATOM 757 C CA . SER A 1 106 ? -0.994 5.432 -12.930 1.00 96.25 106 SER A CA 1
ATOM 758 C C . SER A 1 106 ? 0.339 6.160 -13.063 1.00 96.25 106 SER A C 1
ATOM 760 O O . SER A 1 106 ? 1.093 6.288 -12.097 1.00 96.25 106 SER A O 1
ATOM 762 N N . VAL A 1 107 ? 0.631 6.671 -14.262 1.00 95.69 107 VAL A N 1
ATOM 763 C CA . VAL A 1 107 ? 1.803 7.522 -14.503 1.00 95.69 107 VAL A CA 1
ATOM 764 C C . VAL A 1 107 ? 1.418 8.984 -14.308 1.00 95.69 107 VAL A C 1
ATOM 766 O O . VAL A 1 107 ? 0.570 9.526 -15.019 1.00 95.69 107 VAL A O 1
ATOM 769 N N . VAL A 1 108 ? 2.068 9.645 -13.355 1.00 95.88 108 VAL A N 1
ATOM 770 C CA . VAL A 1 108 ? 1.843 11.051 -13.020 1.00 95.88 108 VAL A CA 1
ATOM 771 C C . VAL A 1 108 ? 3.095 11.859 -13.332 1.00 95.88 108 VAL A C 1
ATOM 773 O O . VAL A 1 108 ? 4.147 11.642 -12.730 1.00 95.88 108 VAL A O 1
ATOM 776 N N . ASN A 1 109 ? 2.966 12.847 -14.218 1.00 93.50 109 ASN A N 1
ATOM 777 C CA . ASN A 1 109 ? 4.025 13.819 -14.462 1.00 93.50 109 ASN A CA 1
ATOM 778 C C . ASN A 1 109 ? 4.137 14.777 -13.265 1.00 93.50 109 ASN A C 1
ATOM 780 O O . ASN A 1 109 ? 3.196 15.508 -12.948 1.00 93.50 109 ASN A O 1
ATOM 784 N N . VAL A 1 110 ? 5.277 14.760 -12.572 1.00 92.50 110 VAL A N 1
ATOM 785 C CA . VAL A 1 110 ? 5.484 15.545 -11.343 1.00 92.50 110 VAL A CA 1
ATOM 786 C C . VAL A 1 110 ? 6.128 16.906 -11.599 1.00 92.50 110 VAL A C 1
ATOM 788 O O . VAL A 1 110 ? 6.153 17.750 -10.704 1.00 92.50 110 VAL A O 1
ATOM 791 N N . HIS A 1 111 ? 6.660 17.131 -12.802 1.00 91.81 111 HIS A N 1
ATOM 792 C CA . HIS A 1 111 ? 7.305 18.379 -13.197 1.00 91.81 111 HIS A CA 1
ATOM 793 C C . HIS A 1 111 ? 7.346 18.498 -14.733 1.00 91.81 111 HIS A C 1
ATOM 795 O O . HIS A 1 111 ? 7.537 17.475 -15.388 1.00 91.81 111 HIS A O 1
ATOM 801 N N . PRO A 1 112 ? 7.278 19.710 -15.332 1.00 89.56 112 PRO A N 1
ATOM 802 C CA . PRO A 1 112 ? 7.340 19.926 -16.788 1.00 89.56 112 PRO A CA 1
ATOM 803 C C . PRO A 1 112 ? 8.743 19.694 -17.390 1.00 89.56 112 PRO A C 1
ATOM 805 O O . PRO A 1 112 ? 9.293 20.534 -18.100 1.00 89.56 112 PRO A O 1
ATOM 808 N N . VAL A 1 113 ? 9.359 18.561 -17.073 1.00 88.38 113 VAL A N 1
ATOM 809 C CA . VAL A 1 113 ? 10.598 18.051 -17.657 1.00 88.38 113 VAL A CA 1
ATOM 810 C C . VAL A 1 113 ? 10.311 16.631 -18.136 1.00 88.38 113 VAL A C 1
ATOM 812 O O . VAL A 1 113 ? 9.647 15.858 -17.450 1.00 88.38 113 VAL A O 1
ATOM 815 N N . SER A 1 114 ? 10.798 16.293 -19.328 1.00 86.31 114 SER A N 1
ATOM 816 C CA . SER A 1 114 ? 10.631 14.952 -19.895 1.00 86.31 114 SER A CA 1
ATOM 817 C C . SER A 1 114 ? 11.218 13.891 -18.962 1.00 86.31 114 SER A C 1
ATOM 819 O O . SER A 1 114 ? 12.366 14.021 -18.540 1.00 86.31 114 SER A O 1
ATOM 821 N N . GLY A 1 115 ? 10.447 12.842 -18.669 1.00 81.81 115 GLY A N 1
ATOM 822 C CA . GLY A 1 115 ? 10.858 11.751 -17.780 1.00 81.81 115 GLY A CA 1
ATOM 823 C C . GLY A 1 115 ? 10.762 12.068 -16.285 1.00 81.81 115 GLY A C 1
ATOM 824 O O . GLY A 1 115 ? 11.165 11.243 -15.469 1.00 81.81 115 GLY A O 1
ATOM 825 N N . ALA A 1 116 ? 10.230 13.233 -15.898 1.00 88.88 116 ALA A N 1
ATOM 826 C CA . ALA A 1 116 ? 9.896 13.541 -14.508 1.00 88.88 116 ALA A CA 1
ATOM 827 C C . ALA A 1 116 ? 8.532 12.938 -14.136 1.00 88.88 116 ALA A C 1
ATOM 829 O O . ALA A 1 116 ? 7.609 13.651 -13.737 1.00 88.88 116 ALA A O 1
ATOM 830 N N . ASP A 1 117 ? 8.411 11.626 -14.302 1.00 94.75 117 ASP A N 1
ATOM 831 C CA . ASP A 1 117 ? 7.188 10.872 -14.060 1.00 94.75 117 ASP A CA 1
ATOM 832 C C . ASP A 1 117 ? 7.334 9.997 -12.811 1.00 94.75 117 ASP A C 1
ATOM 834 O O . ASP A 1 117 ? 8.434 9.570 -12.441 1.00 94.75 117 ASP A O 1
ATOM 838 N N . ARG A 1 118 ? 6.211 9.723 -12.150 1.00 95.25 118 ARG A N 1
ATOM 839 C CA . ARG A 1 118 ? 6.118 8.754 -11.057 1.00 95.25 118 ARG A CA 1
ATOM 840 C C . ARG A 1 118 ? 4.963 7.794 -11.295 1.00 95.25 118 ARG A C 1
ATOM 842 O O . ARG A 1 118 ? 3.974 8.167 -11.918 1.00 95.25 118 ARG A O 1
ATOM 849 N N . LEU A 1 119 ? 5.077 6.609 -10.726 1.00 96.56 119 LEU A N 1
ATOM 850 C CA . LEU A 1 119 ? 3.973 5.691 -10.509 1.00 96.56 119 LEU A CA 1
ATOM 851 C C . LEU A 1 119 ? 3.187 6.158 -9.276 1.00 96.56 119 LEU A C 1
ATOM 853 O O . LEU A 1 119 ? 3.784 6.584 -8.281 1.00 96.56 119 LEU A O 1
ATOM 857 N N . ASP A 1 120 ? 1.863 6.116 -9.351 1.00 97.06 120 ASP A N 1
ATOM 858 C CA . ASP A 1 120 ? 0.937 6.483 -8.276 1.00 97.06 120 ASP A CA 1
ATOM 859 C C . ASP A 1 120 ? -0.223 5.475 -8.277 1.00 97.06 120 ASP A C 1
ATOM 861 O O . ASP A 1 120 ? -0.797 5.188 -9.331 1.00 97.06 120 ASP A O 1
ATOM 865 N N . THR A 1 121 ? -0.567 4.940 -7.109 1.00 97.88 121 THR A N 1
ATOM 866 C CA . THR A 1 121 ? -1.794 4.160 -6.910 1.00 97.88 121 THR A CA 1
ATOM 867 C C . THR A 1 121 ? -2.381 4.442 -5.532 1.00 97.88 121 THR A C 1
ATOM 869 O O . THR A 1 121 ? -1.682 4.856 -4.597 1.00 97.88 121 THR A O 1
ATOM 872 N N . THR A 1 122 ? -3.692 4.265 -5.408 1.00 98.00 122 THR A N 1
ATOM 873 C CA . THR A 1 122 ? -4.421 4.374 -4.144 1.00 98.00 122 THR A CA 1
ATOM 874 C C . THR A 1 122 ? -5.394 3.214 -4.040 1.00 98.00 122 THR A C 1
ATOM 876 O O . THR A 1 122 ? -6.238 3.034 -4.914 1.00 98.00 122 THR A O 1
ATOM 879 N N . VAL A 1 123 ? -5.291 2.462 -2.951 1.00 98.00 123 VAL A N 1
ATOM 880 C CA . VAL A 1 123 ? -6.133 1.303 -2.664 1.00 98.00 123 VAL A CA 1
ATOM 881 C C . VAL A 1 123 ? -6.823 1.514 -1.324 1.00 98.00 123 VAL A C 1
ATOM 883 O O . VAL A 1 123 ? -6.228 2.048 -0.390 1.00 98.00 123 VAL A O 1
ATOM 886 N N . VAL A 1 124 ? -8.080 1.091 -1.224 1.00 98.19 124 VAL A N 1
ATOM 887 C CA . VAL A 1 124 ? -8.826 1.067 0.036 1.00 98.19 124 VAL A CA 1
ATOM 888 C C . VAL A 1 124 ? -9.221 -0.371 0.324 1.00 98.19 124 VAL A C 1
ATOM 890 O O . VAL A 1 124 ? -9.921 -0.992 -0.474 1.00 98.19 124 VAL A O 1
ATOM 893 N N . VAL A 1 125 ? -8.767 -0.895 1.460 1.00 98.19 125 VAL A N 1
ATOM 894 C CA . VAL A 1 125 ? -9.056 -2.264 1.892 1.00 98.19 125 VAL A CA 1
ATOM 895 C C . VAL A 1 125 ? -9.965 -2.231 3.119 1.00 98.19 125 VAL A C 1
ATOM 897 O O . VAL A 1 125 ? -9.531 -1.757 4.173 1.00 98.19 125 VAL A O 1
ATOM 900 N N . PRO A 1 126 ? -11.212 -2.721 3.013 1.00 97.81 126 PRO A N 1
ATOM 901 C CA . PRO A 1 126 ? -12.128 -2.751 4.142 1.00 97.81 126 PRO A CA 1
ATOM 902 C C . PRO A 1 126 ? -11.810 -3.921 5.080 1.00 97.81 126 PRO A C 1
ATOM 904 O O . PRO A 1 126 ? -11.720 -5.073 4.652 1.00 97.81 126 PRO A O 1
ATOM 907 N N . PHE A 1 127 ? -11.730 -3.638 6.378 1.00 97.00 127 PHE A N 1
ATOM 908 C CA . PHE A 1 127 ? -11.696 -4.631 7.451 1.00 97.00 127 PHE A CA 1
ATOM 909 C C . PHE A 1 127 ? -12.987 -4.519 8.255 1.00 97.00 127 PHE A C 1
ATOM 911 O O . PHE A 1 127 ? -13.241 -3.509 8.910 1.00 97.00 127 PHE A O 1
ATOM 918 N N . VAL A 1 128 ? -13.823 -5.556 8.180 1.00 96.75 128 VAL A N 1
ATOM 919 C CA . VAL A 1 128 ? -15.167 -5.557 8.770 1.00 96.75 128 VAL A CA 1
ATOM 920 C C . VAL A 1 128 ? -15.282 -6.556 9.913 1.00 96.75 128 VAL A C 1
ATOM 922 O O . VAL A 1 128 ? -14.792 -7.681 9.822 1.00 96.75 128 VAL A O 1
ATOM 925 N N . GLY A 1 129 ? -15.981 -6.159 10.974 1.00 95.06 129 GLY A N 1
ATOM 926 C CA . GLY A 1 129 ? -16.291 -7.017 12.112 1.00 95.06 129 GLY A CA 1
ATOM 927 C C . GLY A 1 129 ? -15.067 -7.443 12.920 1.00 95.06 129 GLY A C 1
ATOM 928 O O . GLY A 1 129 ? -15.040 -8.570 13.415 1.00 95.06 129 GLY A O 1
ATOM 929 N N . LEU A 1 130 ? -14.059 -6.576 13.050 1.00 94.69 130 LEU A N 1
ATOM 930 C CA . LEU A 1 130 ? -12.945 -6.802 13.966 1.00 94.69 130 LEU A CA 1
ATOM 931 C C . LEU A 1 130 ? -13.485 -6.896 15.399 1.00 94.69 130 LEU A C 1
ATOM 933 O O . LEU A 1 130 ? -14.221 -6.027 15.858 1.00 94.69 130 LEU A O 1
ATOM 937 N N . THR A 1 131 ? -13.138 -7.977 16.093 1.00 93.25 131 THR A N 1
ATOM 938 C CA . THR A 1 131 ? -13.577 -8.248 17.475 1.00 93.25 131 THR A CA 1
ATOM 939 C C . THR A 1 131 ? -12.463 -8.091 18.500 1.00 93.25 131 THR A C 1
ATOM 941 O O . THR A 1 131 ? -12.699 -8.245 19.695 1.00 93.25 131 THR A O 1
ATOM 944 N N . GLN A 1 132 ? -11.248 -7.840 18.025 1.00 93.88 132 GLN A N 1
ATOM 945 C CA . GLN A 1 132 ? -10.059 -7.614 18.822 1.00 93.88 132 GLN A CA 1
ATOM 946 C C . GLN A 1 132 ? -9.282 -6.480 18.185 1.00 93.88 132 GLN A C 1
ATOM 948 O O . GLN A 1 132 ? -9.250 -6.340 16.955 1.00 93.88 132 GLN A O 1
ATOM 953 N N . ASP A 1 133 ? -8.616 -5.726 19.037 1.00 95.62 133 ASP A N 1
ATOM 954 C CA . ASP A 1 133 ? -7.671 -4.707 18.643 1.00 95.62 133 ASP A CA 1
ATOM 955 C C . ASP A 1 133 ? -6.673 -5.236 17.616 1.00 95.62 133 ASP A C 1
ATOM 957 O O . ASP A 1 133 ? -6.160 -6.357 17.704 1.00 95.62 133 ASP A O 1
ATOM 961 N N . THR A 1 134 ? -6.451 -4.451 16.567 1.00 95.06 134 THR A N 1
ATOM 962 C CA . THR A 1 134 ? -5.698 -4.904 15.398 1.00 95.06 134 THR A CA 1
ATOM 963 C C . THR A 1 134 ? -4.641 -3.896 15.001 1.00 95.06 134 THR A C 1
ATOM 965 O O . THR A 1 134 ? -4.936 -2.723 14.785 1.00 95.06 134 THR A O 1
ATOM 968 N N . TRP A 1 135 ? -3.396 -4.354 14.878 1.00 94.56 135 TRP A N 1
ATOM 969 C CA . TRP A 1 135 ? -2.335 -3.566 14.261 1.00 94.56 135 TRP A CA 1
ATOM 970 C C . TRP A 1 135 ? -2.225 -3.891 12.773 1.00 94.56 135 TRP A C 1
ATOM 972 O O . TRP A 1 135 ? -2.386 -5.043 12.374 1.00 94.56 135 TRP A O 1
ATOM 982 N N . PHE A 1 136 ? -1.897 -2.879 11.971 1.00 94.56 136 PHE A N 1
ATOM 983 C CA . PHE A 1 136 ? -1.760 -2.964 10.520 1.00 94.56 136 PHE A CA 1
ATOM 984 C C . PHE A 1 136 ? -0.395 -2.460 10.071 1.00 94.56 136 PHE A C 1
ATOM 986 O O . PHE A 1 136 ? -0.063 -1.299 10.309 1.00 94.56 136 PHE A O 1
ATOM 993 N N . VAL A 1 137 ? 0.373 -3.294 9.374 1.00 93.12 137 VAL A N 1
ATOM 994 C CA . VAL A 1 137 ? 1.610 -2.898 8.680 1.00 93.12 137 VAL A CA 1
ATOM 995 C C . VAL A 1 137 ? 1.437 -3.152 7.191 1.00 93.12 137 VAL A C 1
ATOM 997 O O . VAL A 1 137 ? 0.959 -4.213 6.798 1.00 93.12 137 VAL A O 1
ATOM 1000 N N . VAL A 1 138 ? 1.843 -2.187 6.367 1.00 94.31 138 VAL A N 1
ATOM 1001 C CA . VAL A 1 138 ? 1.829 -2.326 4.909 1.00 94.31 138 VAL A CA 1
ATOM 1002 C C . VAL A 1 138 ? 3.254 -2.400 4.395 1.00 94.31 138 VAL A C 1
ATOM 1004 O O . VAL A 1 138 ? 4.092 -1.562 4.737 1.00 94.31 138 VAL A O 1
ATOM 1007 N N . LEU A 1 139 ? 3.502 -3.395 3.553 1.00 92.56 139 LEU A N 1
ATOM 1008 C CA . LEU A 1 139 ? 4.718 -3.565 2.779 1.00 92.56 139 LEU A CA 1
ATOM 1009 C C . LEU A 1 139 ? 4.358 -3.482 1.298 1.00 92.56 139 LEU A C 1
ATOM 1011 O O . LEU A 1 139 ? 3.359 -4.035 0.860 1.00 92.56 139 LEU A O 1
ATOM 1015 N N . VAL A 1 140 ? 5.178 -2.791 0.523 1.00 94.56 140 VAL A N 1
ATOM 1016 C CA . VAL A 1 140 ? 5.030 -2.686 -0.927 1.00 94.56 140 VAL A CA 1
ATOM 1017 C C . VAL A 1 140 ? 6.339 -3.099 -1.568 1.00 94.56 140 VAL A C 1
ATOM 1019 O O . VAL A 1 140 ? 7.402 -2.690 -1.092 1.00 94.56 140 VAL A O 1
ATOM 1022 N N . LYS A 1 141 ? 6.284 -3.902 -2.628 1.00 92.44 141 LYS A N 1
ATOM 1023 C CA . LYS A 1 141 ? 7.476 -4.385 -3.327 1.00 92.44 141 LYS A CA 1
ATOM 1024 C C . LYS A 1 141 ? 7.226 -4.629 -4.812 1.00 92.44 141 LYS A C 1
ATOM 1026 O O . LYS A 1 141 ? 6.086 -4.815 -5.228 1.00 92.44 141 LYS A O 1
ATOM 1031 N N . GLY A 1 142 ? 8.307 -4.645 -5.585 1.00 91.88 142 GLY A N 1
ATOM 1032 C CA . GLY A 1 142 ? 8.313 -5.257 -6.915 1.00 91.88 142 GLY A CA 1
ATOM 1033 C C . GLY A 1 142 ? 8.684 -6.737 -6.841 1.00 91.88 142 GLY A C 1
ATOM 1034 O O . GLY A 1 142 ? 9.497 -7.129 -5.996 1.00 91.88 142 GLY A O 1
ATOM 1035 N N . SER A 1 143 ? 8.117 -7.547 -7.730 1.00 89.19 143 SER A N 1
ATOM 1036 C CA . SER A 1 143 ? 8.438 -8.971 -7.847 1.00 89.19 143 SER A CA 1
ATOM 1037 C C . SER A 1 143 ? 9.524 -9.223 -8.883 1.00 89.19 143 SER A C 1
ATOM 1039 O O . SER A 1 143 ? 9.484 -8.691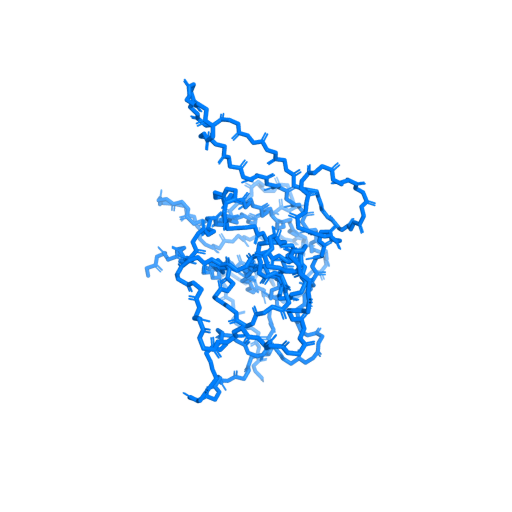 -9.993 1.00 89.19 143 SER A O 1
ATOM 1041 N N . ASP A 1 144 ? 10.494 -10.065 -8.528 1.00 81.69 144 ASP A N 1
ATOM 1042 C CA . ASP A 1 144 ? 11.477 -10.562 -9.492 1.00 81.69 144 ASP A CA 1
ATOM 1043 C C . ASP A 1 144 ? 10.773 -11.380 -10.592 1.00 81.69 144 ASP A C 1
ATOM 1045 O O . ASP A 1 144 ? 9.808 -12.101 -10.327 1.00 81.69 144 ASP A O 1
ATOM 1049 N N . GLY A 1 145 ? 11.228 -11.237 -11.835 1.00 81.12 145 GLY A N 1
ATOM 1050 C CA . GLY A 1 145 ? 10.600 -11.826 -13.024 1.00 81.12 145 GLY A CA 1
ATOM 1051 C C . GLY A 1 145 ? 9.400 -11.061 -13.594 1.00 81.12 145 GLY A C 1
ATOM 1052 O O . GLY A 1 145 ? 8.984 -11.379 -14.705 1.00 81.12 145 GLY A O 1
ATOM 1053 N N . SER A 1 146 ? 8.879 -10.053 -12.886 1.00 86.81 146 SER A N 1
ATOM 1054 C CA . SER A 1 146 ? 7.797 -9.171 -13.361 1.00 86.81 146 SER A CA 1
ATOM 1055 C C . SER A 1 146 ? 8.282 -7.724 -13.483 1.00 86.81 146 SER A C 1
ATOM 1057 O O . SER A 1 146 ? 8.194 -7.098 -14.539 1.00 86.81 146 SER A O 1
ATOM 1059 N N . CYS A 1 147 ? 8.891 -7.214 -12.413 1.00 88.81 147 CYS A N 1
ATOM 1060 C CA . CYS A 1 147 ? 9.440 -5.867 -12.342 1.00 88.81 147 CYS A CA 1
ATOM 1061 C C . CYS A 1 147 ? 10.925 -5.866 -12.712 1.00 88.81 147 CYS A C 1
ATOM 1063 O O . CYS A 1 147 ? 11.674 -6.780 -12.363 1.00 88.81 147 CYS A O 1
ATOM 1065 N N . SER A 1 148 ? 11.385 -4.785 -13.341 1.00 87.44 148 SER A N 1
ATOM 1066 C CA . SER A 1 148 ? 12.820 -4.533 -13.486 1.00 87.44 148 SER A CA 1
ATOM 1067 C C . SER A 1 148 ? 13.450 -4.211 -12.118 1.00 87.44 148 SER A C 1
ATOM 1069 O O . SER A 1 148 ? 12.881 -3.418 -11.358 1.00 87.44 148 SER A O 1
ATOM 1071 N N . PRO A 1 149 ? 14.628 -4.769 -11.787 1.00 85.25 149 PRO A N 1
ATOM 1072 C CA . PRO A 1 149 ? 15.335 -4.433 -10.557 1.00 85.25 149 PRO A CA 1
ATOM 1073 C C . PRO A 1 149 ? 15.877 -2.995 -10.572 1.00 85.25 149 PRO A C 1
ATOM 1075 O O . PRO A 1 149 ? 16.162 -2.412 -11.620 1.00 85.25 149 PRO A O 1
ATOM 1078 N N . MET A 1 150 ? 16.087 -2.424 -9.385 1.00 86.06 150 MET A N 1
ATOM 1079 C CA . MET A 1 150 ? 16.713 -1.112 -9.226 1.00 86.06 150 MET A CA 1
ATOM 1080 C C . MET A 1 150 ? 18.231 -1.173 -9.428 1.00 86.06 150 MET A C 1
ATOM 1082 O O . MET A 1 150 ? 18.892 -2.172 -9.141 1.00 86.06 150 MET A O 1
ATOM 1086 N N . PHE A 1 151 ? 18.810 -0.039 -9.829 1.00 74.25 151 PHE A N 1
ATOM 1087 C CA . PHE A 1 151 ? 20.259 0.151 -9.809 1.00 74.25 151 PHE A CA 1
ATOM 1088 C C . PHE A 1 151 ? 20.797 0.237 -8.357 1.00 74.25 151 PHE A C 1
ATOM 1090 O O . PHE A 1 151 ? 20.198 0.943 -7.542 1.00 74.25 151 PHE A O 1
ATOM 1097 N N . PRO A 1 152 ? 21.961 -0.367 -8.034 1.00 68.38 152 PRO A N 1
ATOM 1098 C CA . PRO A 1 152 ? 22.829 -1.134 -8.922 1.00 68.38 152 PRO A CA 1
ATOM 1099 C C . PRO A 1 152 ? 22.274 -2.527 -9.222 1.00 68.38 152 PRO A C 1
ATOM 1101 O O . PRO A 1 152 ? 21.922 -3.283 -8.322 1.00 68.38 152 PRO A O 1
ATOM 1104 N N . VAL A 1 153 ? 22.285 -2.874 -10.508 1.00 70.81 153 VAL A N 1
ATOM 1105 C CA . VAL A 1 153 ? 22.158 -4.263 -10.943 1.00 70.81 153 VAL A CA 1
ATOM 1106 C C . VAL A 1 153 ? 23.491 -4.944 -10.662 1.00 70.81 153 VAL A C 1
ATOM 1108 O O . VAL A 1 153 ? 24.536 -4.403 -11.031 1.00 70.81 153 VAL A O 1
ATOM 1111 N N . PHE A 1 154 ? 23.474 -6.101 -10.006 1.00 70.81 154 PHE A N 1
ATOM 1112 C CA . PHE A 1 154 ? 24.682 -6.874 -9.742 1.00 70.81 154 PHE A CA 1
ATOM 1113 C C . PHE A 1 154 ? 25.106 -7.602 -11.027 1.00 70.81 154 PHE A C 1
ATOM 1115 O O . PHE A 1 154 ? 24.431 -8.538 -11.445 1.00 70.81 154 PHE A O 1
ATOM 1122 N N . PRO A 1 155 ? 26.218 -7.219 -11.694 1.00 66.69 155 PRO A N 1
ATOM 1123 C CA . PRO A 1 155 ? 26.569 -7.810 -12.990 1.00 66.69 155 PRO A CA 1
ATOM 1124 C C . PRO A 1 155 ? 26.952 -9.292 -12.898 1.00 66.69 155 PRO A C 1
ATOM 1126 O O . PRO A 1 155 ? 26.919 -9.996 -13.902 1.00 66.69 155 PRO A O 1
ATOM 1129 N N . SER A 1 156 ? 27.346 -9.756 -11.706 1.00 66.50 156 SER A N 1
ATOM 1130 C CA . SER A 1 156 ? 27.595 -11.171 -11.410 1.00 66.50 156 SER A CA 1
ATOM 1131 C C . SER A 1 156 ? 26.337 -12.029 -11.461 1.00 66.50 156 SER A C 1
ATOM 1133 O O . SER A 1 156 ? 26.453 -13.246 -11.586 1.00 66.50 156 SER A O 1
ATOM 1135 N N . ASP A 1 157 ? 25.172 -11.394 -11.369 1.00 65.56 157 ASP A N 1
ATOM 1136 C CA . ASP A 1 157 ? 23.886 -12.058 -11.193 1.00 65.56 157 ASP A CA 1
ATOM 1137 C C . ASP A 1 157 ? 23.123 -12.157 -12.525 1.00 65.56 157 ASP A C 1
ATOM 1139 O O . ASP A 1 157 ? 22.030 -12.708 -12.567 1.00 65.56 157 ASP A O 1
ATOM 1143 N N . LEU A 1 158 ? 23.747 -11.696 -13.621 1.00 72.12 158 LEU A N 1
ATOM 1144 C CA . LEU A 1 158 ? 23.327 -11.959 -14.995 1.00 72.12 158 LEU A CA 1
ATOM 1145 C C . LEU A 1 158 ? 23.559 -13.432 -15.337 1.00 72.12 158 LEU A C 1
ATOM 1147 O O . LEU A 1 158 ? 24.693 -13.871 -15.581 1.00 72.12 158 LEU A O 1
ATOM 1151 N N . ALA A 1 159 ? 22.491 -14.215 -15.410 1.00 74.62 159 ALA A N 1
ATOM 1152 C CA . ALA A 1 159 ? 22.578 -15.604 -15.813 1.00 74.62 159 ALA A CA 1
ATOM 1153 C C . ALA A 1 159 ? 22.802 -15.697 -17.334 1.00 74.62 159 ALA A C 1
ATOM 1155 O O . ALA A 1 159 ? 21.926 -15.456 -18.162 1.00 74.62 159 ALA A O 1
ATOM 1156 N N . ALA A 1 160 ? 24.002 -16.119 -17.747 1.00 74.75 160 ALA A N 1
ATOM 1157 C CA . ALA A 1 160 ? 24.329 -16.288 -19.170 1.00 74.75 160 ALA A CA 1
ATOM 1158 C C . ALA A 1 160 ? 23.397 -17.286 -19.896 1.00 74.75 160 ALA A C 1
ATOM 1160 O O . ALA A 1 160 ? 23.246 -17.227 -21.114 1.00 74.75 160 ALA A O 1
ATOM 1161 N N . GLY A 1 161 ? 22.779 -18.208 -19.147 1.00 78.81 161 GLY A N 1
ATOM 1162 C CA . GLY A 1 161 ? 21.817 -19.180 -19.669 1.00 78.81 161 GLY A CA 1
ATOM 1163 C C . GLY A 1 161 ? 20.428 -18.604 -19.968 1.00 78.81 161 GLY A C 1
ATOM 1164 O O . GLY A 1 161 ? 19.766 -19.115 -20.870 1.00 78.81 161 GLY A O 1
ATOM 1165 N N . SER A 1 162 ? 19.994 -17.552 -19.266 1.00 75.94 162 SER A N 1
ATOM 1166 C CA . SER A 1 162 ? 18.757 -16.811 -19.561 1.00 75.94 162 SER A CA 1
ATOM 1167 C C . SER A 1 162 ? 18.996 -15.688 -20.571 1.00 75.94 162 SER A C 1
ATOM 1169 O O . SER A 1 162 ? 18.107 -15.395 -21.360 1.00 75.94 162 SER A O 1
ATOM 1171 N N . ASN A 1 163 ? 20.212 -15.142 -20.668 1.00 80.81 163 ASN A N 1
ATOM 1172 C CA . ASN A 1 163 ? 20.575 -14.024 -21.552 1.00 80.81 163 ASN A CA 1
ATOM 1173 C C . ASN A 1 163 ? 21.117 -14.450 -22.933 1.00 80.81 163 ASN A C 1
ATOM 1175 O O . ASN A 1 163 ? 22.218 -14.080 -23.341 1.00 80.81 163 ASN A O 1
ATOM 1179 N N . THR A 1 164 ? 20.355 -15.253 -23.679 1.00 87.81 164 THR A N 1
ATOM 1180 C CA . THR A 1 164 ? 20.814 -15.827 -24.966 1.00 87.81 164 THR A CA 1
ATOM 1181 C C . THR A 1 164 ? 20.583 -14.933 -26.187 1.00 87.81 164 THR A C 1
ATOM 1183 O O . THR A 1 164 ? 21.120 -15.211 -27.262 1.00 87.81 164 THR A O 1
ATOM 1186 N N . THR A 1 165 ? 19.798 -13.862 -26.049 1.00 85.88 165 THR A N 1
ATOM 1187 C CA . THR A 1 165 ? 19.466 -12.943 -27.147 1.00 85.88 165 THR A CA 1
ATOM 1188 C C . THR A 1 165 ? 19.689 -11.486 -26.749 1.00 85.88 165 THR A C 1
ATOM 1190 O O . THR A 1 165 ? 19.728 -11.154 -25.568 1.00 85.88 165 THR A O 1
ATOM 1193 N N . LEU A 1 166 ? 19.792 -10.591 -27.741 1.00 84.81 166 LEU A N 1
ATOM 1194 C CA . LEU A 1 166 ? 19.844 -9.148 -27.480 1.00 84.81 166 LEU A CA 1
ATOM 1195 C C . LEU A 1 166 ? 18.573 -8.645 -26.780 1.00 84.81 166 LEU A C 1
ATOM 1197 O O . LEU A 1 166 ? 18.665 -7.720 -25.987 1.00 84.81 166 LEU A O 1
ATOM 1201 N N . ALA A 1 167 ? 17.408 -9.241 -27.056 1.00 85.94 167 ALA A N 1
ATOM 1202 C CA . ALA A 1 167 ? 16.166 -8.846 -26.397 1.00 85.94 167 ALA A CA 1
ATOM 1203 C C . ALA A 1 167 ? 16.236 -9.092 -24.883 1.00 85.94 167 ALA A C 1
ATOM 1205 O O . ALA A 1 167 ? 15.865 -8.211 -24.122 1.00 85.94 167 ALA A O 1
ATOM 1206 N N . ASN A 1 168 ? 16.814 -10.222 -24.468 1.00 82.44 168 ASN A N 1
ATOM 1207 C CA . ASN A 1 168 ? 16.986 -10.575 -23.055 1.00 82.44 168 ASN A CA 1
ATOM 1208 C C . ASN A 1 168 ? 17.953 -9.607 -22.342 1.00 82.44 168 ASN A C 1
ATOM 1210 O O . ASN A 1 168 ? 17.814 -9.338 -21.166 1.00 82.44 168 ASN A O 1
ATOM 1214 N N . LEU A 1 169 ? 18.911 -9.017 -23.067 1.00 78.69 169 LEU A N 1
ATOM 1215 C CA . LEU A 1 169 ? 19.818 -8.004 -22.508 1.00 78.69 169 LEU A CA 1
ATOM 1216 C C . LEU A 1 169 ? 19.207 -6.591 -22.453 1.00 78.69 169 LEU A C 1
ATOM 1218 O O . LEU A 1 169 ? 19.821 -5.680 -21.896 1.00 78.69 169 LEU A O 1
ATOM 1222 N N . LEU A 1 170 ? 18.054 -6.373 -23.092 1.00 82.94 170 LEU A N 1
ATOM 1223 C CA . LEU A 1 170 ? 17.398 -5.068 -23.222 1.00 82.94 170 LEU A CA 1
ATOM 1224 C C . LEU A 1 170 ? 16.040 -5.002 -22.513 1.00 82.94 170 LEU A C 1
ATOM 1226 O O . LEU A 1 170 ? 15.406 -3.949 -22.540 1.00 82.94 170 LEU A O 1
ATOM 1230 N N . ASP A 1 171 ? 15.595 -6.085 -21.880 1.00 81.06 171 ASP A N 1
ATOM 1231 C CA . ASP A 1 171 ? 14.294 -6.183 -21.207 1.00 81.06 171 ASP A CA 1
ATOM 1232 C C . ASP A 1 171 ? 14.240 -5.472 -19.844 1.00 81.06 171 ASP A C 1
ATOM 1234 O O . ASP A 1 171 ? 13.230 -5.523 -19.150 1.00 81.06 171 ASP A O 1
ATOM 1238 N N . GLY A 1 172 ? 15.315 -4.777 -19.464 1.00 78.00 172 GLY A N 1
ATOM 1239 C CA . GLY A 1 172 ? 15.431 -4.150 -18.153 1.00 78.00 172 GLY A CA 1
ATOM 1240 C C . GLY A 1 172 ? 15.911 -5.107 -17.067 1.00 78.00 172 GLY A C 1
ATOM 1241 O O . GLY A 1 172 ? 15.765 -4.780 -15.893 1.00 78.00 172 GLY A O 1
ATOM 1242 N N . ASN A 1 173 ? 16.525 -6.234 -17.442 1.00 75.62 173 ASN A N 1
ATOM 1243 C CA . ASN A 1 173 ? 17.080 -7.229 -16.531 1.00 75.62 173 ASN A CA 1
ATOM 1244 C C . ASN A 1 173 ? 16.002 -7.959 -15.717 1.00 75.62 173 ASN A C 1
ATOM 1246 O O . ASN A 1 173 ? 16.169 -8.201 -14.521 1.00 75.62 173 ASN A O 1
ATOM 1250 N N . VAL A 1 174 ? 14.857 -8.225 -16.346 1.00 80.62 174 VAL A N 1
ATOM 1251 C CA . VAL A 1 174 ? 13.708 -8.861 -15.692 1.00 80.62 174 VAL A CA 1
ATOM 1252 C C . VAL A 1 174 ? 13.988 -10.351 -15.497 1.00 80.62 174 VAL A C 1
ATOM 1254 O O . VAL A 1 174 ? 14.400 -11.042 -16.423 1.00 80.62 174 VAL A O 1
ATOM 1257 N N . GLY A 1 175 ? 13.738 -10.863 -14.288 1.00 75.44 175 GLY A N 1
ATOM 1258 C CA . GLY A 1 175 ? 14.010 -12.268 -13.947 1.00 75.44 175 GLY A CA 1
ATOM 1259 C C . GLY A 1 175 ? 15.483 -12.559 -13.664 1.00 75.44 175 GLY A C 1
ATOM 1260 O O . GLY A 1 175 ? 15.899 -13.718 -13.649 1.00 75.44 175 GLY A O 1
ATOM 1261 N N . GLU A 1 176 ? 16.266 -11.508 -13.446 1.00 74.81 176 GLU A N 1
ATOM 1262 C CA . GLU A 1 176 ? 17.669 -11.564 -13.075 1.00 74.81 176 GLU A CA 1
ATOM 1263 C C . GLU A 1 176 ? 17.803 -11.011 -11.650 1.00 74.81 176 GLU A C 1
ATOM 1265 O O . GLU A 1 176 ? 17.233 -9.968 -11.321 1.00 74.81 176 GLU A O 1
ATOM 1270 N N . SER A 1 177 ? 18.559 -11.698 -10.789 1.00 67.25 177 SER A N 1
ATOM 1271 C CA . SER A 1 177 ? 18.612 -11.379 -9.358 1.00 67.25 177 SER A CA 1
ATOM 1272 C C . SER A 1 177 ? 19.177 -9.973 -9.117 1.00 67.25 177 SER A C 1
ATOM 1274 O O . SER A 1 177 ? 20.374 -9.721 -9.228 1.00 67.25 177 SER A O 1
ATOM 1276 N N . GLY A 1 178 ? 18.292 -9.031 -8.797 1.00 74.25 178 GLY A N 1
ATOM 1277 C CA . GLY A 1 178 ? 18.625 -7.637 -8.529 1.00 74.25 178 GLY A CA 1
ATOM 1278 C C . GLY A 1 178 ? 17.918 -7.100 -7.288 1.00 74.25 178 GLY A C 1
ATOM 1279 O O . GLY A 1 178 ? 17.122 -7.783 -6.644 1.00 74.25 178 GLY A O 1
ATOM 1280 N N . THR A 1 179 ? 18.227 -5.855 -6.917 1.00 82.50 179 THR A N 1
ATOM 1281 C CA . THR A 1 179 ? 17.571 -5.230 -5.761 1.00 82.50 179 THR A CA 1
ATOM 1282 C C . THR A 1 179 ? 16.191 -4.737 -6.170 1.00 82.50 179 THR A C 1
ATOM 1284 O O . THR A 1 179 ? 16.076 -3.766 -6.915 1.00 82.50 179 THR A O 1
ATOM 1287 N N . MET A 1 180 ? 15.141 -5.376 -5.664 1.00 87.62 180 MET A N 1
ATOM 1288 C CA . MET A 1 180 ? 13.770 -4.933 -5.911 1.00 87.62 180 MET A CA 1
ATOM 1289 C C . MET A 1 180 ? 13.411 -3.726 -5.038 1.00 87.62 180 MET A C 1
ATOM 1291 O O . MET A 1 180 ? 13.899 -3.611 -3.906 1.00 87.62 180 MET A O 1
ATOM 1295 N N . PRO A 1 181 ? 12.562 -2.811 -5.534 1.00 90.69 181 PRO A N 1
ATOM 1296 C CA . PRO A 1 181 ? 12.056 -1.727 -4.716 1.00 90.69 181 PRO A CA 1
ATOM 1297 C C . PRO A 1 181 ? 11.209 -2.281 -3.576 1.00 90.69 181 PRO A C 1
ATOM 1299 O O . PRO A 1 181 ? 10.494 -3.271 -3.725 1.00 90.69 181 PRO A O 1
ATOM 1302 N N . LEU A 1 182 ? 11.322 -1.629 -2.423 1.00 91.50 182 LEU A N 1
ATOM 1303 C CA . LEU A 1 182 ? 10.661 -2.020 -1.185 1.00 91.50 182 LEU A CA 1
ATOM 1304 C C . LEU A 1 182 ? 10.250 -0.758 -0.432 1.00 91.50 182 LEU A C 1
ATOM 1306 O O . LEU A 1 182 ? 11.061 0.154 -0.283 1.00 91.50 182 LEU A O 1
ATOM 1310 N N . GLY A 1 183 ? 9.031 -0.718 0.087 1.00 91.88 183 GLY A N 1
ATOM 1311 C CA . GLY A 1 183 ? 8.548 0.309 1.005 1.00 91.88 183 GLY A CA 1
ATOM 1312 C C . GLY A 1 183 ? 7.769 -0.323 2.150 1.00 91.88 183 GLY A C 1
ATOM 1313 O O . GLY A 1 183 ? 7.085 -1.321 1.954 1.00 91.88 183 GLY A O 1
ATOM 1314 N N . VAL A 1 184 ? 7.872 0.241 3.351 1.00 91.69 184 VAL A N 1
ATOM 1315 C CA . VAL A 1 184 ? 7.148 -0.250 4.530 1.00 91.69 184 VAL A CA 1
ATOM 1316 C C . VAL A 1 184 ? 6.673 0.900 5.417 1.00 91.69 184 VAL A C 1
ATOM 1318 O O . VAL A 1 184 ? 7.328 1.946 5.517 1.00 91.69 184 VAL A O 1
ATOM 1321 N N . THR A 1 185 ? 5.541 0.701 6.090 1.00 92.25 185 THR A N 1
ATOM 1322 C CA . THR A 1 185 ? 5.005 1.624 7.100 1.00 92.25 185 THR A CA 1
ATOM 1323 C C . THR A 1 185 ? 5.293 1.147 8.524 1.00 92.25 185 THR A C 1
ATOM 1325 O O . THR A 1 185 ? 5.520 -0.035 8.765 1.00 92.25 185 THR A O 1
ATOM 1328 N N . ASN A 1 186 ? 5.210 2.044 9.516 1.00 91.25 186 ASN A N 1
ATOM 1329 C CA . ASN A 1 186 ? 4.961 1.561 10.885 1.00 91.25 186 ASN A CA 1
ATOM 1330 C C . ASN A 1 186 ? 3.532 1.032 10.997 1.00 91.25 186 ASN A C 1
ATOM 1332 O O . ASN A 1 186 ? 2.697 1.276 10.122 1.00 91.25 186 ASN A O 1
ATOM 1336 N N . ALA A 1 187 ? 3.262 0.393 12.132 1.00 93.50 187 ALA A N 1
ATOM 1337 C CA . ALA A 1 187 ? 1.923 -0.004 12.503 1.00 93.50 187 ALA A CA 1
ATOM 1338 C C . ALA A 1 187 ? 0.989 1.205 12.694 1.00 93.50 187 ALA A C 1
ATOM 1340 O O . ALA A 1 187 ? 1.357 2.195 13.340 1.00 93.50 187 ALA A O 1
ATOM 1341 N N . LEU A 1 188 ? -0.223 1.081 12.158 1.00 96.25 188 LEU A N 1
ATOM 1342 C CA . LEU A 1 188 ? -1.412 1.783 12.637 1.00 96.25 188 LEU A CA 1
ATOM 1343 C C . LEU A 1 188 ? -2.242 0.808 13.479 1.00 96.25 188 LEU A C 1
ATOM 1345 O O . LEU A 1 188 ? -2.183 -0.398 13.249 1.00 96.25 188 LEU A O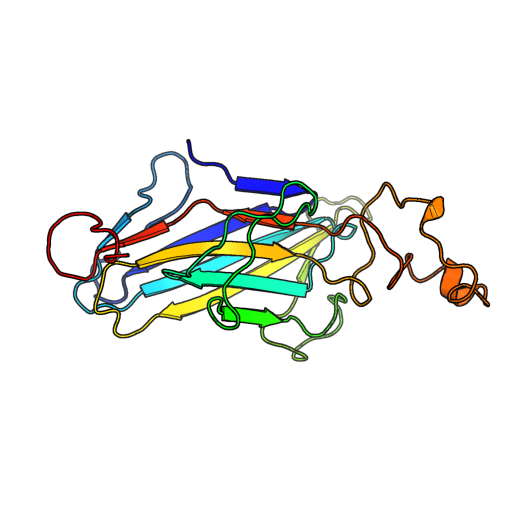 1
ATOM 1349 N N . TYR A 1 189 ? -2.992 1.318 14.446 1.00 96.62 189 TYR A N 1
ATOM 1350 C CA . TYR A 1 189 ? -3.720 0.526 15.432 1.00 96.62 189 TYR A CA 1
ATOM 1351 C C . TYR A 1 189 ? -5.211 0.844 15.349 1.00 96.62 189 TYR A C 1
ATOM 1353 O O . TYR A 1 189 ? -5.588 2.013 15.288 1.00 96.62 189 TYR A O 1
ATOM 1361 N N . ALA A 1 190 ? -6.037 -0.195 15.332 1.00 96.94 190 ALA A N 1
ATOM 1362 C CA . ALA A 1 190 ? -7.475 -0.102 15.511 1.00 96.94 190 ALA A CA 1
ATOM 1363 C C . ALA A 1 190 ? -7.832 -0.620 16.910 1.00 96.94 190 ALA A C 1
ATOM 1365 O O . ALA A 1 190 ? -7.621 -1.803 17.180 1.00 96.94 190 ALA A O 1
ATOM 1366 N N . ASP A 1 191 ? -8.357 0.264 17.755 1.00 96.25 191 ASP A N 1
ATOM 1367 C CA . ASP A 1 191 ? -8.994 -0.040 19.042 1.00 96.25 191 ASP A CA 1
ATOM 1368 C C . ASP A 1 191 ? -10.481 -0.318 18.777 1.00 96.25 191 ASP A C 1
ATOM 1370 O O . ASP A 1 191 ? -11.227 0.557 18.317 1.00 96.25 191 ASP A O 1
ATOM 1374 N N . VAL A 1 192 ? -10.903 -1.566 18.965 1.00 94.62 192 VAL A N 1
ATOM 1375 C CA . VAL A 1 192 ? -12.253 -2.034 18.602 1.00 94.62 192 VAL A CA 1
ATOM 1376 C C . VAL A 1 192 ? -12.931 -2.835 19.706 1.00 94.62 192 VAL A C 1
ATOM 1378 O O . VAL A 1 192 ? -14.112 -3.166 19.579 1.00 94.62 192 VAL A O 1
ATOM 1381 N N . ASP A 1 193 ? -12.219 -3.162 20.785 1.00 89.62 193 ASP A N 1
ATOM 1382 C CA . ASP A 1 193 ? -12.754 -3.987 21.869 1.00 89.62 193 ASP A CA 1
ATOM 1383 C C . ASP A 1 193 ? -13.594 -3.189 22.895 1.00 89.62 193 ASP A C 1
ATOM 1385 O O . ASP A 1 193 ? -14.283 -3.766 23.743 1.00 89.62 193 ASP A O 1
ATOM 1389 N N . GLY A 1 194 ? -13.593 -1.855 22.776 1.00 86.31 194 GLY A N 1
ATOM 1390 C CA . GLY A 1 194 ? -14.344 -0.928 23.626 1.00 86.31 194 GLY A CA 1
ATOM 1391 C C . GLY A 1 194 ? -13.642 -0.563 24.938 1.00 86.31 194 GLY A C 1
ATOM 1392 O O . GLY A 1 194 ? -14.185 0.227 25.721 1.00 86.31 194 GLY A O 1
ATOM 1393 N N . THR A 1 195 ? -12.452 -1.103 25.188 1.00 89.69 195 THR A N 1
ATOM 1394 C CA . THR A 1 195 ? -11.561 -0.737 26.285 1.00 89.69 195 THR A CA 1
ATOM 1395 C C . THR A 1 195 ? -10.605 0.349 25.794 1.00 89.69 195 THR A C 1
ATOM 1397 O O . THR A 1 195 ? -9.862 0.116 24.853 1.00 89.69 195 THR A O 1
ATOM 1400 N N . PRO A 1 196 ? -10.548 1.529 26.436 1.00 89.19 196 PRO A N 1
ATOM 1401 C CA . PRO A 1 196 ? -9.757 2.636 25.910 1.00 89.19 196 PRO A CA 1
ATOM 1402 C C . PRO A 1 196 ? -8.270 2.317 25.668 1.00 89.19 196 PRO A C 1
ATOM 1404 O O . PRO A 1 196 ? -7.521 2.075 26.622 1.00 89.19 196 PRO A O 1
ATOM 1407 N N . GLY A 1 197 ? -7.854 2.476 24.410 1.00 88.19 197 GLY A N 1
ATOM 1408 C CA . GLY A 1 197 ? -6.478 2.465 23.915 1.00 88.19 197 GLY A CA 1
ATOM 1409 C C . GLY A 1 197 ? -5.954 1.067 23.607 1.00 88.19 197 GLY A C 1
ATOM 1410 O O . GLY A 1 197 ? -6.162 0.165 24.399 1.00 88.19 197 GLY A O 1
ATOM 1411 N N . PHE A 1 198 ? -5.174 0.921 22.536 1.00 91.50 198 PHE A N 1
ATOM 1412 C CA . PHE A 1 198 ? -4.777 -0.383 21.989 1.00 91.50 198 PHE A CA 1
ATOM 1413 C C . PHE A 1 198 ? -4.346 -1.466 23.007 1.00 91.50 198 PHE A C 1
ATOM 1415 O O . PHE A 1 198 ? -3.335 -1.309 23.712 1.00 91.50 198 PHE A O 1
ATOM 1422 N N . GLN A 1 199 ? -5.028 -2.615 23.008 1.00 91.19 199 GLN A N 1
ATOM 1423 C CA . GLN A 1 199 ? -4.596 -3.839 23.687 1.00 91.19 199 GLN A CA 1
ATOM 1424 C C . GLN A 1 199 ? -4.035 -4.851 22.677 1.00 91.19 199 GLN A C 1
ATOM 1426 O O . GLN A 1 199 ? -4.749 -5.319 21.795 1.00 91.19 199 GLN A O 1
ATOM 1431 N N . PRO A 1 200 ? -2.755 -5.254 22.786 1.00 83.06 200 PRO A N 1
ATOM 1432 C CA . PRO A 1 200 ? -2.197 -6.225 21.857 1.00 83.06 200 PRO A CA 1
ATOM 1433 C C . PRO A 1 200 ? -2.972 -7.552 21.942 1.00 83.06 200 PRO A C 1
ATOM 1435 O O . PRO A 1 200 ? -3.228 -8.024 23.056 1.00 83.06 200 PRO A O 1
ATOM 1438 N N . PRO A 1 201 ? -3.294 -8.188 20.800 1.00 75.50 201 PRO A N 1
ATOM 1439 C CA . PRO A 1 201 ? -3.878 -9.522 20.802 1.00 75.50 201 PRO A CA 1
ATOM 1440 C C . PRO A 1 201 ? -2.953 -10.465 21.569 1.00 75.50 201 PRO A C 1
ATOM 1442 O O . PRO A 1 201 ? -1.733 -10.424 21.380 1.00 75.50 201 PRO A O 1
ATOM 1445 N N . ASN A 1 202 ? -3.518 -11.287 22.455 1.00 60.06 202 ASN A N 1
ATOM 1446 C CA . ASN A 1 202 ? -2.723 -12.235 23.235 1.00 60.06 202 ASN A CA 1
ATOM 1447 C C . ASN A 1 202 ? -1.889 -13.132 22.290 1.00 60.06 202 ASN A C 1
ATOM 1449 O O . ASN A 1 202 ? -2.464 -13.660 21.334 1.00 60.06 202 ASN A O 1
ATOM 1453 N N . PRO A 1 203 ? -0.574 -13.303 22.536 1.00 53.81 203 PRO A N 1
ATOM 1454 C CA . PRO A 1 203 ? 0.259 -14.240 21.784 1.00 53.81 203 PRO A CA 1
ATOM 1455 C C . PRO A 1 203 ? -0.142 -15.704 22.011 1.00 53.81 203 PRO A C 1
ATOM 1457 O O . PRO A 1 203 ? -0.666 -16.026 23.105 1.00 53.81 203 PRO A O 1
#

Secondary structure (DSSP, 8-state):
----EEES-EEEEEEEESSSS--EEE-STT--SEEE-TTS-EEEEEEEEEETTS---EEEEEES--EEPPPTTS--S-EEPTT-EEEEE-SSS-TT--SSSS---EEEE-SSSTT-EEEEEEEEEEE----S-EEEEEEEEPPTTTSPPBSSP-GGG--TTT--STTTTTS-STTS--B--EEEPPPEEEE-SSSSS-PPPP-

Foldseek 3Di:
DWDWDWDQKDKWKKKAAPQPPRFIATSDVPGHLETEHQQQKIKIKMKMKGQLLQFFFKKKKAKLFDWDDDDPVDPDPTDTDVPRIDMWGQQARDQVDHPNTDWHWDWDQPDPDPSNIMTITMDIDMDGRRQAKIKMKMKIKHDAQGHQAHPPADPVQPDPVQCVDPCCVVVNVGNTDHHHIMIMGGIRMYHHNPPPDHDRDDD

pLDDT: mean 86.48, std 12.51, range [43.62, 98.5]

Sequence (203 aa):
GRVVGGQGIYVQTRLLAQDGSGGIADLTLGGSTDVTSTNGNVDLEIRVQAPTWAAFDTIEIYANAATTPVDPLNPYLFVPAAGSAQVLAEGDCNPVTTGDGDFDLSVVNVHPVSGADRLDTTVVVPFVGLTQDTWFVVLVKGSDGSCSPMFPVFPSDLAAGSNTTLANLLDGNVGESGTMPLGVTNALYADVDGTPGFQPPNP